Protein AF-A0A8J8NJP1-F1 (afdb_monomer)

Solvent-accessible surface area (backbone atoms only — not comparable to full-atom values): 13417 Å² total; per-residue (Å²): 107,71,69,60,52,51,54,50,52,53,50,52,49,50,53,50,48,56,54,41,72,70,44,56,56,58,46,70,81,38,61,41,68,59,54,49,64,77,42,56,90,41,72,55,44,51,59,14,44,56,55,44,53,75,66,27,52,32,30,28,49,43,26,87,55,32,46,23,51,57,53,40,45,51,50,46,51,50,46,44,44,24,61,43,65,84,52,51,68,59,48,52,51,30,52,50,38,58,72,46,41,63,60,55,38,43,75,74,68,48,59,63,81,82,45,42,70,31,49,53,52,44,54,54,55,62,68,44,32,75,76,45,52,58,90,46,40,65,62,52,47,50,53,47,62,51,33,72,72,60,24,49,36,47,48,51,41,50,24,48,47,17,37,42,39,42,56,77,44,30,86,82,42,29,91,81,61,45,62,42,68,63,38,28,58,63,53,39,65,32,81,62,38,60,76,52,70,72,50,52,43,22,37,20,62,55,39,69,42,31,36,34,42,34,33,72,34,100,84,14,42,65,36,78,48,55,37,55,82,49,75,87,50,71,85,48,71,51,33,39,32,37,44,50,96,97,46,35,28,34,47,35,106

Secondary structure (DSSP, 8-state):
-HHHHHHHHHHHHHHHHHHHHHS-SBPPPEETHHHHHHTTT-GGGHHHHHHHHHH-SEEE-B--SS-HHHHHHHHHHHHHHHH-TT-HHHHHHHHHHHHHHHHHHHHTT--HHHHHHHHHHHHHHHHHGGGS-TTTHHHHHHHHHH-HHHHHHHHHHHHHHHHHHHHHTGGGTHHHHSSHHHHHHHHTSSTTPPP-HHHHHHHHHHHT-EEEEEEE-TTSSEEEEEES--GGGSSS-EEEEEEETTEEEEEE-

Nearest PDB structures (foldseek):
  4ddg-assembly1_A  TM=8.855E-01  e=3.162E-20  Homo sapiens
  2zfy-assembly1_A  TM=9.106E-01  e=1.262E-19  Homo sapiens
  3von-assembly13_c  TM=9.226E-01  e=2.248E-18  Homo sapiens
  4i6l-assembly1_A  TM=9.231E-01  e=1.120E-17  Homo sapiens
  5qis-assembly1_A  TM=8.990E-01  e=6.740E-16  Homo sapiens

pLDDT: mean 91.74, std 8.98, range [54.72, 98.75]

Organism: Halteria grandinella (NCBI:txid5974)

InterPro domains:
  IPR003323 OTU domain [PS50802] (57-253)
  IPR019400 Peptidase C65, otubain [PF10275] (20-253)
  IPR038765 Papain-like cysteine peptidase superfamily [SSF54001] (25-253)
  IPR042467 Peptidase C65, otubain, subdomain 2 [G3DSA:1.20.1300.20] (63-209)
  IPR042468 Peptidase C65, otubain, subdomain 1 [G3DSA:3.30.200.60] (24-253)

Foldseek 3Di:
DVVVVVVVVVVVVVVVVVVLVVDFQKADKDFLVVVCVVCVVPPLQNQASVVVVVVFGIWIFGRLQLLQVVLLQVLVVLLCCLQVVVPVVLLVLLLVLLVCLLVLLVVVPDDSVVLVVLSVLQNVSSVCSSVDHNVCSVVVSSCQCRPPPNNCSPSLNLLSQLLSQCVVPVVVCCVPQPPSNVCSVPQRNDGSHHDDDSSQLRSCVSSVEKAWEWEQDPSSHIDIDIHPPDPSHVPHHHFYWYDDVSHIIGTHD

Mean predicted aligned error: 5.22 Å

Structure (mmCIF, N/CA/C/O backbone):
data_AF-A0A8J8NJP1-F1
#
_entry.id   AF-A0A8J8NJP1-F1
#
loop_
_atom_site.group_PDB
_atom_site.id
_atom_site.type_symbol
_atom_site.label_atom_id
_atom_site.label_alt_id
_atom_site.label_comp_id
_atom_site.label_asym_id
_atom_site.label_entity_id
_atom_site.label_seq_id
_atom_site.pdbx_PDB_ins_code
_atom_site.Cartn_x
_atom_site.Cartn_y
_atom_site.Cartn_z
_atom_site.occupancy
_atom_site.B_iso_or_equiv
_atom_site.auth_seq_id
_atom_site.auth_comp_id
_atom_site.auth_asym_id
_atom_site.auth_atom_id
_atom_site.pdbx_PDB_model_num
ATOM 1 N N . MET A 1 1 ? 43.508 4.769 1.203 1.00 57.34 1 MET A N 1
ATOM 2 C CA . MET A 1 1 ? 42.446 5.779 1.408 1.00 57.34 1 MET A CA 1
ATOM 3 C C . MET A 1 1 ? 41.094 5.297 0.877 1.00 57.34 1 MET A C 1
ATOM 5 O O . MET A 1 1 ? 40.237 5.025 1.697 1.00 57.34 1 MET A O 1
ATOM 9 N N . GLN A 1 2 ? 40.916 5.048 -0.429 1.00 54.81 2 GLN A N 1
ATOM 10 C CA . GLN A 1 2 ? 39.639 4.551 -0.994 1.00 54.81 2 GLN A CA 1
ATOM 11 C C . GLN A 1 2 ? 39.143 3.212 -0.409 1.00 54.81 2 GLN A C 1
ATOM 13 O O . GLN A 1 2 ? 37.956 3.063 -0.159 1.00 54.81 2 GLN A O 1
ATOM 18 N N . LYS A 1 3 ? 40.041 2.258 -0.118 1.00 58.78 3 LYS A N 1
ATOM 19 C CA . LYS A 1 3 ? 39.679 0.980 0.530 1.00 58.78 3 LYS A CA 1
ATOM 20 C C . LYS A 1 3 ? 39.200 1.150 1.983 1.00 58.78 3 LYS A C 1
ATOM 22 O O . LYS A 1 3 ? 38.339 0.406 2.421 1.00 58.78 3 LYS A O 1
ATOM 27 N N . GLN A 1 4 ? 39.739 2.139 2.703 1.00 54.72 4 GLN A N 1
ATOM 28 C CA . GLN A 1 4 ? 39.343 2.459 4.083 1.00 54.72 4 GLN A CA 1
ATOM 29 C C . GLN A 1 4 ? 37.991 3.188 4.117 1.00 54.72 4 GLN A C 1
ATOM 31 O O . GLN A 1 4 ? 37.201 2.959 5.021 1.00 54.72 4 GLN A O 1
ATOM 36 N N . ILE A 1 5 ? 37.733 4.041 3.117 1.00 63.69 5 ILE A N 1
ATOM 37 C CA . ILE A 1 5 ? 36.451 4.734 2.931 1.00 63.69 5 ILE A CA 1
ATOM 38 C C . ILE A 1 5 ? 35.349 3.715 2.622 1.00 63.69 5 ILE A C 1
ATOM 40 O O . ILE A 1 5 ? 34.369 3.678 3.352 1.00 63.69 5 ILE A O 1
ATOM 44 N N . ARG A 1 6 ? 35.564 2.813 1.651 1.00 64.50 6 ARG A N 1
ATOM 45 C CA . ARG A 1 6 ? 34.603 1.740 1.335 1.00 64.50 6 ARG A CA 1
ATOM 46 C C . ARG A 1 6 ? 34.336 0.814 2.520 1.00 64.50 6 ARG A C 1
ATOM 48 O O . ARG A 1 6 ? 33.192 0.524 2.810 1.00 64.50 6 ARG A O 1
ATOM 55 N N . LEU A 1 7 ? 35.377 0.415 3.257 1.00 67.50 7 LEU A N 1
ATOM 56 C CA . LEU A 1 7 ? 35.210 -0.444 4.435 1.00 67.50 7 LEU A CA 1
ATOM 57 C C . LEU A 1 7 ? 34.402 0.243 5.551 1.00 67.50 7 LEU A C 1
ATOM 59 O O . LEU A 1 7 ? 33.633 -0.415 6.244 1.00 67.50 7 LEU A O 1
ATOM 63 N N . ASN A 1 8 ? 34.557 1.561 5.715 1.00 73.31 8 ASN A N 1
ATOM 64 C CA . ASN A 1 8 ? 33.731 2.341 6.635 1.00 73.31 8 ASN A CA 1
ATOM 65 C C . ASN A 1 8 ? 32.288 2.485 6.132 1.00 73.31 8 ASN A C 1
ATOM 67 O O . ASN A 1 8 ? 31.372 2.412 6.942 1.00 73.31 8 ASN A O 1
ATOM 71 N N . GLU A 1 9 ? 32.074 2.684 4.831 1.00 70.75 9 GLU A N 1
ATOM 72 C CA . GLU A 1 9 ? 30.734 2.742 4.228 1.00 70.75 9 GLU A CA 1
ATOM 73 C C . GLU A 1 9 ? 29.997 1.405 4.375 1.00 70.75 9 GLU A C 1
ATOM 75 O O . GLU A 1 9 ? 28.862 1.387 4.847 1.00 70.75 9 GLU A O 1
ATOM 80 N N . ASP A 1 10 ? 30.664 0.289 4.072 1.00 77.62 10 ASP A N 1
ATOM 81 C CA . ASP A 1 10 ? 30.116 -1.063 4.205 1.00 77.62 10 ASP A CA 1
ATOM 82 C C . ASP A 1 10 ? 29.738 -1.368 5.663 1.00 77.62 10 ASP A C 1
ATOM 84 O O . ASP A 1 10 ? 28.642 -1.854 5.934 1.00 77.62 10 ASP A O 1
ATOM 88 N N . TYR A 1 11 ? 30.601 -1.009 6.619 1.00 76.88 11 TYR A N 1
ATOM 89 C CA . TYR A 1 11 ? 30.330 -1.189 8.048 1.00 76.88 11 TYR A CA 1
ATOM 90 C C . TYR A 1 11 ? 29.159 -0.322 8.543 1.00 76.88 11 TYR A C 1
ATOM 92 O O . TYR A 1 11 ? 28.317 -0.782 9.311 1.00 76.88 11 TYR A O 1
ATOM 100 N N . GLN A 1 12 ? 29.061 0.931 8.086 1.00 70.38 12 GLN A N 1
ATOM 101 C CA . GLN A 1 12 ? 27.928 1.807 8.407 1.00 70.38 12 GLN A CA 1
ATOM 102 C C . GLN A 1 12 ? 26.613 1.298 7.802 1.00 70.38 12 GLN A C 1
ATOM 104 O O . GLN A 1 12 ? 25.555 1.454 8.408 1.00 70.38 12 GLN A O 1
ATOM 109 N N . ASN A 1 13 ? 26.663 0.684 6.620 1.00 73.19 13 ASN A N 1
ATOM 110 C CA . ASN A 1 13 ? 25.494 0.073 5.993 1.00 73.19 13 ASN A CA 1
ATOM 111 C C . ASN A 1 13 ? 25.052 -1.192 6.736 1.00 73.19 13 ASN A C 1
ATOM 113 O O . ASN A 1 13 ? 23.862 -1.341 6.988 1.00 73.19 13 ASN A O 1
ATOM 117 N N . GLN A 1 14 ? 25.994 -2.034 7.173 1.00 77.06 14 GLN A N 1
ATOM 118 C CA . GLN A 1 14 ? 25.700 -3.205 8.008 1.00 77.06 14 GLN A CA 1
ATOM 119 C C . GLN A 1 14 ? 25.040 -2.812 9.333 1.00 77.06 14 GLN A C 1
ATOM 121 O O . GLN A 1 14 ? 23.995 -3.353 9.676 1.00 77.06 14 GLN A O 1
ATOM 126 N N . LEU A 1 15 ? 25.579 -1.813 10.038 1.00 72.88 15 LEU A N 1
ATOM 127 C CA . LEU A 1 15 ? 24.973 -1.323 11.281 1.00 72.88 15 LEU A CA 1
ATOM 128 C C . LEU A 1 15 ? 23.560 -0.767 11.068 1.00 72.88 15 LEU A C 1
ATOM 130 O O . LEU A 1 15 ? 22.677 -1.002 11.889 1.00 72.88 15 LEU A O 1
ATOM 134 N N . ARG A 1 16 ? 23.329 -0.029 9.974 1.00 72.19 16 ARG A N 1
ATOM 135 C CA . ARG A 1 16 ? 21.984 0.457 9.627 1.00 72.19 16 ARG A CA 1
ATOM 136 C C . ARG A 1 16 ? 21.019 -0.695 9.377 1.00 72.19 16 ARG A C 1
ATOM 138 O O . ARG A 1 16 ? 19.922 -0.672 9.922 1.00 72.19 16 ARG A O 1
ATOM 145 N N . GLN A 1 17 ? 21.456 -1.707 8.635 1.00 74.50 17 GLN A N 1
ATOM 146 C CA . GLN A 1 17 ? 20.656 -2.893 8.364 1.00 74.50 17 GLN A CA 1
ATOM 147 C C . GLN A 1 17 ? 20.308 -3.652 9.655 1.00 74.50 17 GLN A C 1
ATOM 149 O O . GLN A 1 17 ? 19.148 -3.987 9.867 1.00 74.50 17 GLN A O 1
ATOM 154 N N . GLU A 1 18 ? 21.265 -3.853 10.565 1.00 78.12 18 GLU A N 1
ATOM 155 C CA . GLU A 1 18 ? 21.017 -4.511 11.858 1.00 78.12 18 GLU A CA 1
ATOM 156 C C . GLU A 1 18 ? 19.995 -3.742 12.717 1.00 78.12 18 GLU A C 1
ATOM 158 O O . GLU A 1 18 ? 19.115 -4.339 13.344 1.00 78.12 18 GLU A O 1
ATOM 163 N N . ILE A 1 19 ? 20.068 -2.406 12.724 1.00 75.19 19 ILE A N 1
ATOM 164 C CA . ILE A 1 19 ? 19.105 -1.543 13.427 1.00 75.19 19 ILE A CA 1
ATOM 165 C C . ILE A 1 19 ? 17.710 -1.639 12.790 1.00 75.19 19 ILE A C 1
ATOM 167 O O . ILE A 1 19 ? 16.700 -1.696 13.498 1.00 75.19 19 ILE A O 1
ATOM 171 N N . GLU A 1 20 ? 17.634 -1.669 11.461 1.00 77.75 20 GLU A N 1
ATOM 172 C CA . GLU A 1 20 ? 16.375 -1.802 10.723 1.00 77.75 20 GLU A CA 1
ATOM 173 C C . GLU A 1 20 ? 15.740 -3.187 10.940 1.00 77.75 20 GLU A C 1
ATOM 175 O O . GLU A 1 20 ? 14.534 -3.285 11.178 1.00 77.75 20 GLU A O 1
ATOM 180 N N . GLU A 1 21 ? 16.541 -4.254 10.973 1.00 79.44 21 GLU A N 1
ATOM 181 C CA . GLU A 1 21 ? 16.090 -5.619 11.268 1.00 79.44 21 GLU A CA 1
ATOM 182 C C . GLU A 1 21 ? 15.570 -5.771 12.707 1.00 79.44 21 GLU A C 1
ATOM 184 O O . GLU A 1 21 ? 14.625 -6.535 12.951 1.00 79.44 21 GLU A O 1
ATOM 189 N N . ALA A 1 22 ? 16.131 -5.011 13.652 1.00 80.88 22 ALA A N 1
ATOM 190 C CA . ALA A 1 22 ? 15.685 -4.965 15.043 1.00 80.88 22 ALA A CA 1
ATOM 191 C C . ALA A 1 22 ? 14.435 -4.088 15.262 1.00 80.88 22 ALA A C 1
ATOM 193 O O . ALA A 1 22 ? 13.719 -4.268 16.249 1.00 80.88 22 ALA A O 1
ATOM 194 N N . SER A 1 23 ? 14.144 -3.153 14.353 1.00 85.44 23 SER A N 1
ATOM 195 C CA . SER A 1 23 ? 13.014 -2.219 14.468 1.00 85.44 23 SER A CA 1
ATOM 196 C C . SER A 1 23 ? 11.681 -2.907 14.168 1.00 85.44 23 SER A C 1
ATOM 198 O O . SER A 1 23 ? 11.633 -3.724 13.256 1.00 85.44 23 SER A O 1
ATOM 200 N N . PRO A 1 24 ? 10.565 -2.616 14.857 1.00 91.62 24 PRO A N 1
ATOM 201 C CA . PRO A 1 24 ? 9.281 -3.260 14.555 1.00 91.62 24 PRO A CA 1
ATOM 202 C C . PRO A 1 24 ? 8.837 -2.993 13.104 1.00 91.62 24 PRO A C 1
ATOM 204 O O . PRO A 1 24 ? 9.167 -1.958 12.534 1.00 91.62 24 PRO A O 1
ATOM 207 N N . PHE A 1 25 ? 8.070 -3.911 12.501 1.00 93.88 25 PHE A N 1
ATOM 208 C CA . PHE A 1 25 ? 7.551 -3.732 11.133 1.00 93.88 25 PHE A CA 1
ATOM 209 C C . PHE A 1 25 ? 6.689 -2.474 10.978 1.00 93.88 25 PHE A C 1
ATOM 211 O O . PHE A 1 25 ? 6.744 -1.808 9.945 1.00 93.88 25 PHE A O 1
ATOM 218 N N . ILE A 1 26 ? 5.902 -2.173 12.011 1.00 95.69 26 ILE A N 1
ATOM 219 C CA . ILE A 1 26 ? 5.088 -0.970 12.161 1.00 95.69 26 ILE A CA 1
ATOM 220 C C . ILE A 1 26 ? 5.282 -0.506 13.604 1.00 95.69 26 ILE A C 1
ATOM 222 O O . ILE A 1 26 ? 5.102 -1.300 14.530 1.00 95.69 26 ILE A O 1
ATOM 226 N N . SER A 1 27 ? 5.663 0.751 13.812 1.00 94.38 27 SER A N 1
ATOM 227 C CA . SER A 1 27 ? 5.817 1.311 15.154 1.00 94.38 27 SER A CA 1
ATOM 228 C C . SER A 1 27 ? 4.473 1.615 15.818 1.00 94.38 27 SER A C 1
ATOM 230 O O . SER A 1 27 ? 3.413 1.684 15.180 1.00 94.38 27 SER A O 1
ATOM 232 N N . ASP A 1 28 ? 4.536 1.911 17.114 1.00 92.75 28 ASP A N 1
ATOM 233 C CA . ASP A 1 28 ? 3.477 2.660 17.779 1.00 92.75 28 ASP A CA 1
ATOM 234 C C . ASP A 1 28 ? 3.293 4.045 17.148 1.00 92.75 28 ASP A C 1
ATOM 236 O O . ASP A 1 28 ? 4.167 4.561 16.445 1.00 92.75 28 ASP A O 1
ATOM 240 N N . VAL A 1 29 ? 2.121 4.633 17.384 1.00 94.25 29 VAL A N 1
ATOM 241 C CA . VAL A 1 29 ? 1.803 5.983 16.917 1.00 94.25 29 VAL A CA 1
ATOM 242 C C . VAL A 1 29 ? 2.658 6.983 17.675 1.00 94.25 29 VAL A C 1
ATOM 244 O O . VAL A 1 29 ? 2.642 7.015 18.906 1.00 94.25 29 VAL A O 1
ATOM 247 N N . THR A 1 30 ? 3.345 7.847 16.940 1.00 94.88 30 THR A N 1
ATOM 248 C CA . THR A 1 30 ? 4.130 8.935 17.512 1.00 94.88 30 THR A CA 1
ATOM 249 C C . THR A 1 30 ? 3.702 10.282 16.942 1.00 94.88 30 THR A C 1
ATOM 251 O O . THR A 1 30 ? 3.272 10.355 15.791 1.00 94.88 30 THR A O 1
ATOM 254 N N . PRO A 1 31 ? 3.830 11.371 17.707 1.00 94.75 31 PRO A N 1
ATOM 255 C CA . PRO A 1 31 ? 3.663 12.725 17.188 1.00 94.75 31 PRO A CA 1
ATOM 256 C C . PRO A 1 31 ? 4.557 13.025 15.966 1.00 94.75 31 PRO A C 1
ATOM 258 O O . PRO A 1 31 ? 5.694 12.570 15.904 1.00 94.75 31 PRO A O 1
ATOM 261 N N . VAL A 1 32 ? 4.060 13.783 14.978 1.00 91.50 32 VAL A N 1
ATOM 262 C CA . VAL A 1 32 ? 4.814 14.112 13.739 1.00 91.50 32 VAL A CA 1
ATOM 263 C C . VAL A 1 32 ? 6.031 15.015 13.998 1.00 91.50 32 VAL A C 1
ATOM 265 O O . VAL A 1 32 ? 6.964 15.040 13.198 1.00 91.50 32 VAL A O 1
ATOM 268 N N . ASP A 1 33 ? 6.067 15.755 15.108 1.00 87.62 33 ASP A N 1
ATOM 269 C CA . ASP A 1 33 ? 7.187 16.631 15.477 1.00 87.62 33 ASP A CA 1
ATOM 270 C C . ASP A 1 33 ? 8.511 15.906 15.688 1.00 87.62 33 ASP A C 1
ATOM 272 O O . ASP A 1 33 ? 9.557 16.518 15.464 1.00 87.62 33 ASP A O 1
ATOM 276 N N . ILE A 1 34 ? 8.484 14.606 15.995 1.00 87.00 34 ILE A N 1
ATOM 277 C CA . ILE A 1 34 ? 9.714 13.812 16.071 1.00 87.00 34 ILE A CA 1
ATOM 278 C C . ILE A 1 34 ? 10.467 13.813 14.733 1.00 87.00 34 ILE A C 1
ATOM 280 O O . ILE A 1 34 ? 11.694 13.855 14.721 1.00 87.00 34 ILE A O 1
ATOM 284 N N . LEU A 1 35 ? 9.747 13.861 13.603 1.00 85.19 35 LEU A N 1
ATOM 285 C CA . LEU A 1 35 ? 10.359 13.838 12.274 1.00 85.19 35 LEU A CA 1
ATOM 286 C C . LEU A 1 35 ? 11.184 15.103 12.034 1.00 85.19 35 LEU A C 1
ATOM 288 O O . LEU A 1 35 ? 12.273 15.042 11.473 1.00 85.19 35 LEU A O 1
ATOM 292 N N . LYS A 1 36 ? 10.724 16.260 12.523 1.00 79.94 36 LYS A N 1
ATOM 293 C CA . LYS A 1 36 ? 11.482 17.511 12.392 1.00 79.94 36 LYS A CA 1
ATOM 294 C C . LYS A 1 36 ? 12.848 17.411 13.076 1.00 79.94 36 LYS A C 1
ATOM 296 O O . LYS A 1 36 ? 13.823 17.942 12.553 1.00 79.94 36 LYS A O 1
ATOM 301 N N . ALA A 1 37 ? 12.919 16.729 14.221 1.00 81.62 37 ALA A N 1
ATOM 302 C CA . ALA A 1 37 ? 14.175 16.510 14.929 1.00 81.62 37 ALA A CA 1
ATOM 303 C C . ALA A 1 37 ? 15.112 15.561 14.161 1.00 81.62 37 ALA A C 1
ATOM 305 O O . ALA A 1 37 ? 16.306 15.834 14.082 1.00 81.62 37 ALA A O 1
ATOM 306 N N . GLU A 1 38 ? 14.580 14.499 13.544 1.00 82.19 38 GLU A N 1
ATOM 307 C CA . GLU A 1 38 ? 15.363 13.542 12.740 1.00 82.19 38 GLU A CA 1
ATOM 308 C C . GLU A 1 38 ? 16.018 14.189 11.511 1.00 82.19 38 GLU A C 1
ATOM 310 O O . GLU A 1 38 ? 17.134 13.830 11.136 1.00 82.19 38 GLU A O 1
ATOM 315 N N . TYR A 1 39 ? 15.347 15.165 10.897 1.00 77.88 39 TYR A N 1
ATOM 316 C CA . TYR A 1 39 ? 15.829 15.857 9.698 1.00 77.88 39 TYR A CA 1
ATOM 317 C C . TYR A 1 39 ? 16.375 17.264 9.982 1.00 77.88 39 TYR A C 1
ATOM 319 O O . TYR A 1 39 ? 16.551 18.050 9.050 1.00 77.88 39 TYR A O 1
ATOM 327 N N . ALA A 1 40 ? 16.671 17.586 11.246 1.00 74.81 40 ALA A N 1
ATOM 328 C CA . ALA A 1 40 ? 17.118 18.918 11.662 1.00 74.81 40 ALA A CA 1
ATOM 329 C C . ALA A 1 40 ? 18.415 19.370 10.964 1.00 74.81 40 ALA A C 1
ATOM 331 O O . ALA A 1 40 ? 18.574 20.554 10.665 1.00 74.81 40 ALA A O 1
ATOM 332 N N . ASP A 1 41 ? 19.304 18.428 10.635 1.00 74.38 41 ASP A N 1
ATOM 333 C CA . ASP A 1 41 ? 20.560 18.703 9.925 1.00 74.38 41 ASP A CA 1
ATOM 334 C C . ASP A 1 41 ? 20.353 19.059 8.442 1.00 74.38 41 ASP A C 1
ATOM 336 O O . ASP A 1 41 ? 21.271 19.532 7.767 1.00 74.38 41 ASP A O 1
ATOM 340 N N . ASN A 1 42 ? 19.144 18.856 7.911 1.00 76.00 42 ASN A N 1
ATOM 341 C CA . ASN A 1 42 ? 18.804 19.155 6.531 1.00 76.00 42 ASN A CA 1
ATOM 342 C C . ASN A 1 42 ? 17.825 20.328 6.462 1.00 76.00 42 ASN A C 1
ATOM 344 O O . ASN A 1 42 ? 16.614 20.152 6.366 1.00 76.00 42 ASN A O 1
ATOM 348 N N . PHE A 1 43 ? 18.361 21.551 6.456 1.00 69.75 43 PHE A N 1
ATOM 349 C CA . PHE A 1 43 ? 17.574 22.794 6.470 1.00 69.75 43 PHE A CA 1
ATOM 350 C C . PHE A 1 43 ? 16.485 22.875 5.387 1.00 69.75 43 PHE A C 1
ATOM 352 O O . PHE A 1 43 ? 15.474 23.539 5.597 1.00 69.75 43 PHE A O 1
ATOM 359 N N . LYS A 1 44 ? 16.642 22.166 4.258 1.00 72.38 44 LYS A N 1
ATOM 360 C CA . LYS A 1 44 ? 15.613 22.077 3.206 1.00 72.38 44 LYS A CA 1
ATOM 361 C C . LYS A 1 44 ? 14.324 21.386 3.663 1.00 72.38 44 LYS A C 1
ATOM 363 O O . LYS A 1 44 ? 13.304 21.540 3.012 1.00 72.38 44 LYS A O 1
ATOM 368 N N . PHE A 1 45 ? 14.363 20.614 4.741 1.00 78.56 45 PHE A N 1
ATOM 369 C CA . PHE A 1 45 ? 13.235 19.820 5.218 1.00 78.56 45 PHE A CA 1
ATOM 370 C C . PHE A 1 45 ? 12.401 20.563 6.268 1.00 78.56 45 PHE A C 1
ATOM 372 O O . PHE A 1 45 ? 11.257 20.178 6.498 1.00 78.56 45 PHE A O 1
ATOM 379 N N . SER A 1 46 ? 12.931 21.630 6.884 1.00 80.25 46 SER A N 1
ATOM 380 C CA . SER A 1 46 ? 12.252 22.329 7.986 1.00 80.25 46 SER A CA 1
ATOM 381 C C . SER A 1 46 ? 10.882 22.864 7.568 1.00 80.25 46 SER A C 1
ATOM 383 O O . SER A 1 46 ? 9.887 22.557 8.224 1.00 80.25 46 SER A O 1
ATOM 385 N N . ASP A 1 47 ? 10.815 23.589 6.449 1.00 84.56 47 ASP A N 1
ATOM 386 C CA . ASP A 1 47 ? 9.570 24.184 5.946 1.00 84.56 47 ASP A CA 1
ATOM 387 C C . ASP A 1 47 ? 8.543 23.105 5.566 1.00 84.56 47 ASP A C 1
ATOM 389 O O . ASP A 1 47 ? 7.351 23.231 5.858 1.00 84.56 47 ASP A O 1
ATOM 393 N N . CYS A 1 48 ? 9.000 22.003 4.959 1.00 87.75 48 CYS A N 1
ATOM 394 C CA . CYS A 1 48 ? 8.153 20.858 4.639 1.00 87.75 48 CYS A CA 1
ATOM 395 C C . CYS A 1 48 ? 7.547 20.238 5.900 1.00 87.75 48 CYS A C 1
ATOM 397 O O . CYS A 1 48 ? 6.344 19.985 5.929 1.00 87.75 4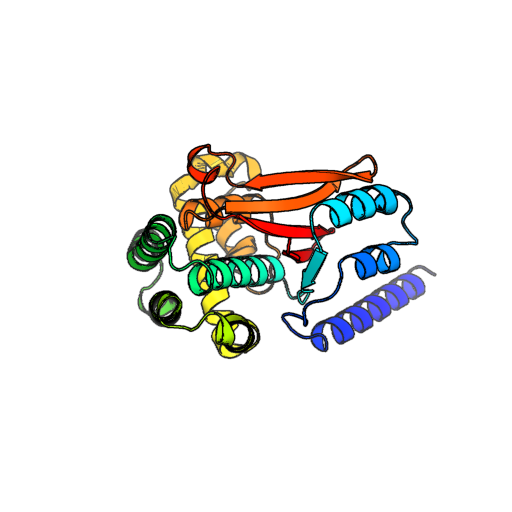8 CYS A O 1
ATOM 399 N N . PHE A 1 49 ? 8.348 19.992 6.940 1.00 87.00 49 PHE A N 1
ATOM 400 C CA . PHE A 1 49 ? 7.852 19.385 8.176 1.00 87.00 49 PHE A CA 1
ATOM 401 C C . PHE A 1 49 ? 6.940 20.325 8.961 1.00 87.00 49 PHE A C 1
ATOM 403 O O . PHE A 1 49 ? 5.946 19.861 9.515 1.00 87.00 49 PHE A O 1
ATOM 410 N N . GLU A 1 50 ? 7.202 21.633 8.949 1.00 88.12 50 GLU A N 1
ATOM 411 C CA . GLU A 1 50 ? 6.270 22.618 9.504 1.00 88.12 50 GLU A CA 1
ATOM 412 C C . GLU A 1 50 ? 4.920 22.566 8.782 1.00 88.12 50 GLU A C 1
ATOM 414 O O . GLU A 1 50 ? 3.878 22.453 9.429 1.00 88.12 50 GLU A O 1
ATOM 419 N N . ALA A 1 51 ? 4.920 22.548 7.446 1.00 90.81 51 ALA A N 1
ATOM 420 C CA . ALA A 1 51 ? 3.697 22.386 6.664 1.00 90.81 51 ALA A CA 1
ATOM 421 C C . ALA A 1 51 ? 3.015 21.028 6.923 1.00 90.81 51 ALA A C 1
ATOM 423 O O . ALA A 1 51 ? 1.790 20.970 7.056 1.00 90.81 51 ALA A O 1
ATOM 424 N N . LEU A 1 52 ? 3.781 19.943 7.059 1.00 92.38 52 LEU A N 1
ATOM 425 C CA . LEU A 1 52 ? 3.269 18.601 7.343 1.00 92.38 52 LEU A CA 1
ATOM 426 C C . LEU A 1 52 ? 2.535 18.546 8.693 1.00 92.38 52 LEU A C 1
ATOM 428 O O . LEU A 1 52 ? 1.427 18.017 8.759 1.00 92.38 52 LEU A O 1
ATOM 432 N N . GLN A 1 53 ? 3.089 19.168 9.740 1.00 91.06 53 GLN A N 1
ATOM 433 C CA . GLN A 1 53 ? 2.489 19.252 11.083 1.00 91.06 53 GLN A CA 1
ATOM 434 C C . GLN A 1 53 ? 1.144 19.998 11.113 1.00 91.06 53 GLN A C 1
ATOM 436 O O . GLN A 1 53 ? 0.301 19.776 11.996 1.00 91.06 53 GLN A O 1
ATOM 441 N N . THR A 1 54 ? 0.911 20.896 10.149 1.00 92.69 54 THR A N 1
ATOM 442 C CA . THR A 1 54 ? -0.398 21.554 10.021 1.00 92.69 54 THR A CA 1
ATOM 443 C C . THR A 1 54 ? -1.483 20.590 9.541 1.00 92.69 54 THR A C 1
ATOM 445 O O . THR A 1 54 ? -2.639 20.753 9.928 1.00 92.69 54 THR A O 1
ATOM 448 N N . ARG A 1 55 ? -1.113 19.569 8.754 1.00 94.75 55 ARG A N 1
ATOM 449 C CA . ARG A 1 55 ? -2.031 18.608 8.120 1.00 94.75 55 ARG A CA 1
ATOM 450 C C . ARG A 1 55 ? -2.175 17.300 8.891 1.00 94.75 55 ARG A C 1
ATOM 452 O O . ARG A 1 55 ? -3.251 16.716 8.858 1.00 94.75 55 ARG A O 1
ATOM 459 N N . TYR A 1 56 ? -1.109 16.855 9.552 1.00 96.12 56 TYR A N 1
ATOM 460 C CA . TYR A 1 56 ? -1.030 15.559 10.222 1.00 96.12 56 TYR A CA 1
ATOM 461 C C . TYR A 1 56 ? -0.520 15.720 11.649 1.00 96.12 56 TYR A C 1
ATOM 463 O O . TYR A 1 56 ? 0.377 16.523 11.914 1.00 96.12 56 TYR A O 1
ATOM 471 N N . LYS A 1 57 ? -1.101 14.961 12.576 1.00 95.31 57 LYS A N 1
ATOM 472 C CA . LYS A 1 57 ? -0.760 15.010 14.003 1.00 95.31 57 LYS A CA 1
ATOM 473 C C . LYS A 1 57 ? 0.161 13.887 14.408 1.00 95.31 57 LYS A C 1
ATOM 475 O O . LYS A 1 57 ? 1.055 14.106 15.226 1.00 95.31 57 LYS A O 1
ATOM 480 N N . THR A 1 58 ? -0.036 12.708 13.832 1.00 96.44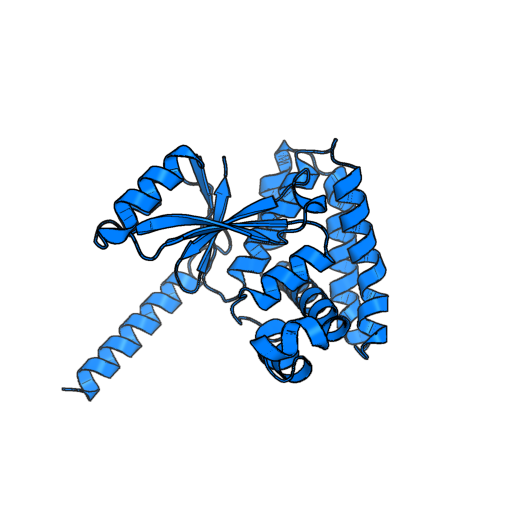 58 THR A N 1
ATOM 481 C CA . THR A 1 58 ? 0.739 11.532 14.207 1.00 96.44 58 THR A CA 1
ATOM 482 C C . THR A 1 58 ? 1.223 10.740 12.997 1.00 96.44 58 THR A C 1
ATOM 484 O O . THR A 1 58 ? 0.744 10.915 11.876 1.00 96.44 58 THR A O 1
ATOM 487 N N . VAL A 1 59 ? 2.239 9.916 13.226 1.00 96.25 59 VAL A N 1
ATOM 488 C CA . VAL A 1 59 ? 2.899 9.065 12.241 1.00 96.25 59 VAL A CA 1
ATOM 489 C C . VAL A 1 59 ? 3.147 7.689 12.855 1.00 96.25 59 VAL A C 1
ATOM 491 O O . VAL A 1 59 ? 3.438 7.581 14.047 1.00 96.25 59 VAL A O 1
ATOM 494 N N . ARG A 1 60 ? 3.041 6.634 12.047 1.00 96.38 60 ARG A N 1
ATOM 495 C CA . ARG A 1 60 ? 3.618 5.318 12.344 1.00 96.38 60 ARG A CA 1
ATOM 496 C C . ARG A 1 60 ? 4.807 5.093 11.426 1.00 96.38 60 ARG A C 1
ATOM 498 O O . ARG A 1 60 ? 4.676 5.252 10.212 1.00 96.38 60 ARG A O 1
ATOM 505 N N . ARG A 1 61 ? 5.940 4.716 12.015 1.00 94.62 61 ARG A N 1
ATOM 506 C CA . ARG A 1 61 ? 7.161 4.365 11.295 1.00 94.62 61 ARG A CA 1
ATOM 507 C C . ARG A 1 61 ? 7.056 2.952 10.753 1.00 94.62 61 ARG A C 1
ATOM 509 O O . ARG A 1 61 ? 6.548 2.064 11.444 1.00 94.62 61 ARG A O 1
ATOM 516 N N . LEU A 1 62 ? 7.529 2.749 9.533 1.00 94.88 62 LEU A N 1
ATOM 517 C CA . LEU A 1 62 ? 7.553 1.434 8.903 1.00 94.88 62 LEU A CA 1
ATOM 518 C C . LEU A 1 62 ? 8.986 0.913 8.880 1.00 94.88 62 LEU A C 1
ATOM 520 O O . LEU A 1 62 ? 9.948 1.673 8.804 1.00 94.88 62 LEU A O 1
ATOM 524 N N . ARG A 1 63 ? 9.155 -0.406 8.913 1.00 92.94 63 ARG A N 1
ATOM 525 C CA . ARG A 1 63 ? 10.474 -1.002 8.681 1.00 92.94 63 ARG A CA 1
ATOM 526 C C . ARG A 1 63 ? 10.899 -0.795 7.223 1.00 92.94 63 ARG A C 1
ATOM 528 O O . ARG A 1 63 ? 10.087 -0.914 6.307 1.00 92.94 63 ARG A O 1
ATOM 535 N N . ARG A 1 64 ? 12.185 -0.521 7.004 1.00 90.81 64 ARG A N 1
ATOM 536 C CA . ARG A 1 64 ? 12.823 -0.446 5.680 1.00 90.81 64 ARG A CA 1
ATOM 537 C C . ARG A 1 64 ? 13.193 -1.839 5.175 1.00 90.81 64 ARG A C 1
ATOM 539 O O . ARG A 1 64 ? 14.348 -2.226 5.154 1.00 90.81 64 ARG A O 1
ATOM 546 N N . ASP A 1 65 ? 12.179 -2.610 4.809 1.00 89.50 65 ASP A N 1
ATOM 547 C CA . ASP A 1 65 ? 12.310 -3.992 4.329 1.00 89.50 65 ASP A CA 1
ATOM 548 C C . ASP A 1 65 ? 11.877 -4.145 2.859 1.00 89.50 65 ASP A C 1
ATOM 550 O O . ASP A 1 65 ? 11.439 -5.212 2.451 1.00 89.50 65 ASP A O 1
ATOM 554 N N . GLY A 1 66 ? 11.864 -3.052 2.086 1.00 89.75 66 GLY A N 1
ATOM 555 C CA . GLY A 1 66 ? 11.328 -3.025 0.717 1.00 89.75 66 GLY A CA 1
ATOM 556 C C . GLY A 1 66 ? 9.802 -3.187 0.619 1.00 89.75 66 GLY A C 1
ATOM 557 O O . GLY A 1 66 ? 9.221 -2.952 -0.436 1.00 89.75 66 GLY A O 1
ATOM 558 N N . ASN A 1 67 ? 9.108 -3.509 1.715 1.00 93.50 67 ASN A N 1
ATOM 559 C CA . ASN A 1 67 ? 7.661 -3.731 1.747 1.00 93.50 67 ASN A CA 1
ATOM 560 C C . ASN A 1 67 ? 6.888 -2.582 2.418 1.00 93.50 67 ASN A C 1
ATOM 562 O O . ASN A 1 67 ? 5.658 -2.638 2.506 1.00 93.50 67 ASN A O 1
ATOM 566 N N . CYS A 1 68 ? 7.590 -1.536 2.873 1.00 95.06 68 CYS A N 1
ATOM 567 C CA . CYS A 1 68 ? 7.030 -0.418 3.640 1.00 95.06 68 CYS A CA 1
ATOM 568 C C . CYS A 1 68 ? 5.783 0.215 3.002 1.00 95.06 68 CYS A C 1
ATOM 570 O O . CYS A 1 68 ? 4.794 0.414 3.705 1.00 95.06 68 CYS A O 1
ATOM 572 N N . PHE A 1 69 ? 5.780 0.450 1.683 1.00 97.50 69 PHE A N 1
ATOM 573 C CA . PHE A 1 69 ? 4.610 0.986 0.981 1.00 97.50 69 PHE A CA 1
ATOM 574 C C . PHE A 1 69 ? 3.390 0.069 1.118 1.00 97.50 69 PHE A C 1
ATOM 576 O O . PHE A 1 69 ? 2.356 0.500 1.621 1.00 97.50 69 PHE A O 1
ATOM 583 N N . TYR A 1 70 ? 3.505 -1.197 0.694 1.00 97.50 70 TYR A N 1
ATOM 584 C CA . TYR A 1 70 ? 2.390 -2.147 0.714 1.00 97.50 70 TYR A CA 1
ATOM 585 C C . TYR A 1 70 ? 1.871 -2.342 2.135 1.00 97.50 70 TYR A C 1
ATOM 587 O O . TYR A 1 70 ? 0.664 -2.333 2.364 1.00 97.50 70 TYR A O 1
ATOM 595 N N . ARG A 1 71 ? 2.786 -2.444 3.104 1.00 97.25 71 ARG A N 1
ATOM 596 C CA . ARG A 1 71 ? 2.445 -2.587 4.518 1.00 97.25 71 ARG A CA 1
ATOM 597 C C . ARG A 1 71 ? 1.669 -1.373 5.034 1.00 97.25 71 ARG A C 1
ATOM 599 O O . ARG A 1 71 ? 0.615 -1.554 5.636 1.00 97.25 71 ARG A O 1
ATOM 606 N N . ALA A 1 72 ? 2.142 -0.154 4.770 1.00 97.75 72 ALA A N 1
ATOM 607 C CA . ALA A 1 72 ? 1.470 1.074 5.197 1.00 97.75 72 ALA A CA 1
ATOM 608 C C . ALA A 1 72 ? 0.108 1.264 4.515 1.00 97.75 72 ALA A C 1
ATOM 610 O O . ALA A 1 72 ? -0.881 1.595 5.171 1.00 97.75 72 ALA A O 1
ATOM 611 N N . TYR A 1 73 ? 0.052 1.020 3.206 1.00 98.44 73 TYR A N 1
ATOM 612 C CA . TYR A 1 73 ? -1.155 1.150 2.401 1.00 98.44 73 TYR A CA 1
ATOM 613 C C . TYR A 1 73 ? -2.246 0.165 2.839 1.00 98.44 73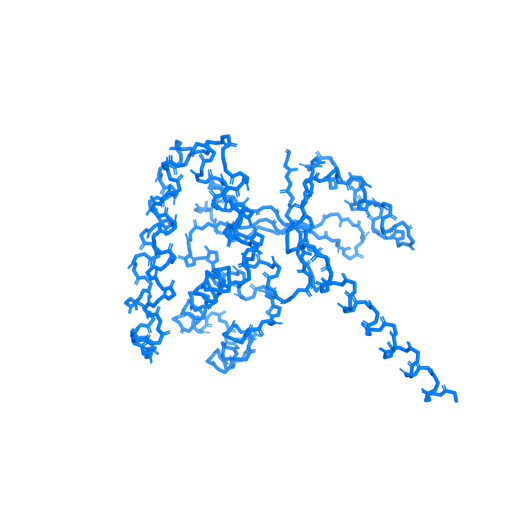 TYR A C 1
ATOM 615 O O . TYR A 1 73 ? -3.384 0.578 3.068 1.00 98.44 73 TYR A O 1
ATOM 623 N N . LEU A 1 74 ? -1.903 -1.117 3.025 1.00 98.19 74 LEU A N 1
ATOM 624 C CA . LEU A 1 74 ? -2.840 -2.125 3.527 1.00 98.19 74 LEU A CA 1
ATOM 625 C C . LEU 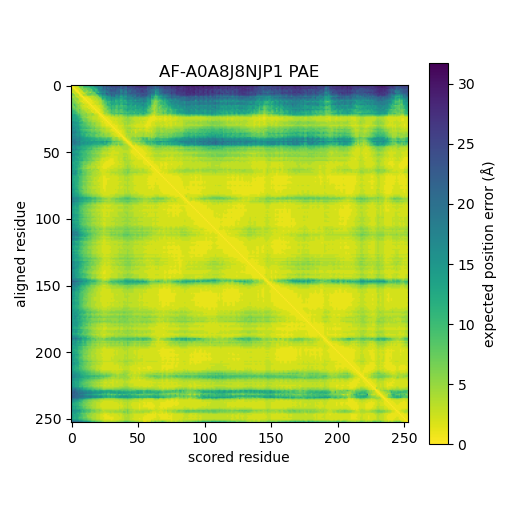A 1 74 ? -3.282 -1.813 4.957 1.00 98.19 74 LEU A C 1
ATOM 627 O O . LEU A 1 74 ? -4.476 -1.884 5.236 1.00 98.19 74 LEU A O 1
ATOM 631 N N . PHE A 1 75 ? -2.356 -1.407 5.837 1.00 98.06 75 PHE A N 1
ATOM 632 C CA . PHE A 1 75 ? -2.687 -1.051 7.218 1.00 98.06 75 PHE A CA 1
ATOM 633 C C . PHE A 1 75 ? -3.758 0.039 7.264 1.00 98.06 75 PHE A C 1
ATOM 635 O O . PHE A 1 75 ? -4.814 -0.170 7.852 1.00 98.06 75 PHE A O 1
ATOM 642 N N . GLN A 1 76 ? -3.528 1.170 6.593 1.00 98.06 76 GLN A N 1
ATOM 643 C CA . GLN A 1 76 ? -4.472 2.288 6.614 1.00 98.06 76 GLN A CA 1
ATOM 644 C C . GLN A 1 76 ? -5.783 1.986 5.883 1.00 98.06 76 GLN A C 1
ATOM 646 O O . GLN A 1 76 ? -6.842 2.439 6.310 1.00 98.06 76 GLN A O 1
ATOM 651 N N . THR A 1 77 ? -5.734 1.210 4.798 1.00 98.31 77 THR A N 1
ATOM 652 C CA . THR A 1 77 ? -6.942 0.811 4.062 1.00 98.31 77 THR A CA 1
ATOM 653 C C . THR A 1 77 ? -7.828 -0.098 4.910 1.00 98.31 77 THR A C 1
ATOM 655 O O . THR A 1 77 ? -9.033 0.132 5.017 1.00 98.31 77 THR A O 1
ATOM 658 N N . PHE A 1 78 ? -7.246 -1.105 5.563 1.00 98.44 78 PHE A N 1
ATOM 659 C CA . PHE A 1 78 ? -7.996 -1.994 6.446 1.00 98.44 78 PHE A CA 1
ATOM 660 C C . PHE A 1 78 ? -8.499 -1.255 7.689 1.00 98.44 78 PHE A C 1
ATOM 662 O O . PHE A 1 78 ? -9.652 -1.427 8.078 1.00 98.44 78 PHE A O 1
ATOM 669 N N . GLU A 1 79 ? -7.673 -0.384 8.272 1.00 98.06 79 GLU A N 1
ATOM 670 C CA . GLU A 1 79 ? -8.045 0.473 9.400 1.00 98.06 79 GLU A CA 1
ATOM 671 C C . GLU A 1 79 ? -9.254 1.352 9.067 1.00 98.06 79 GLU A C 1
ATOM 673 O O . GLU A 1 79 ? -10.209 1.396 9.846 1.00 98.06 79 GLU A O 1
ATOM 678 N N . HIS A 1 80 ? -9.274 1.973 7.882 1.00 97.69 80 HIS A N 1
ATOM 679 C CA . HIS A 1 80 ? -10.422 2.746 7.404 1.00 97.69 80 HIS A CA 1
ATOM 680 C C . HIS A 1 80 ? -11.701 1.911 7.376 1.00 97.69 80 HIS A C 1
ATOM 682 O O . HIS A 1 80 ? -12.716 2.355 7.905 1.00 97.69 80 HIS A O 1
ATOM 688 N N . PHE A 1 81 ? -11.667 0.695 6.826 1.00 98.06 81 PHE A N 1
ATOM 689 C CA . PHE A 1 81 ? -12.865 -0.147 6.745 1.00 98.06 81 PHE A CA 1
ATOM 690 C C . PHE A 1 81 ? -13.338 -0.690 8.101 1.00 98.06 81 PHE A C 1
ATOM 692 O O . PHE A 1 81 ? -14.540 -0.892 8.280 1.00 98.06 81 PHE A O 1
ATOM 699 N N . ILE A 1 82 ? -12.438 -0.878 9.072 1.00 98.31 82 ILE A N 1
ATOM 700 C CA . ILE A 1 82 ? -12.821 -1.257 10.441 1.00 98.31 82 ILE A CA 1
ATOM 701 C C . ILE A 1 82 ? -13.466 -0.067 11.175 1.00 98.31 82 ILE A C 1
ATOM 703 O O . ILE A 1 82 ? -14.482 -0.230 11.859 1.00 98.31 82 ILE A O 1
ATOM 707 N N . ILE A 1 83 ? -12.887 1.133 11.047 1.00 97.12 83 ILE A N 1
ATOM 708 C CA . ILE A 1 83 ? -13.322 2.338 11.775 1.00 97.12 83 ILE A CA 1
ATOM 709 C C . ILE A 1 83 ? -14.577 2.953 11.139 1.00 97.12 83 ILE A C 1
ATOM 711 O O . ILE A 1 83 ? -15.544 3.264 11.837 1.00 97.12 83 ILE A O 1
ATOM 715 N N . ASN A 1 84 ? -14.593 3.104 9.815 1.00 95.06 84 ASN A N 1
ATOM 716 C CA . ASN A 1 84 ? -15.631 3.805 9.059 1.00 95.06 84 ASN A CA 1
ATOM 717 C C . ASN A 1 84 ? -16.619 2.828 8.412 1.00 95.06 84 ASN A C 1
ATOM 719 O O . ASN A 1 84 ? -16.803 2.811 7.196 1.00 95.06 84 ASN A O 1
ATOM 723 N N . LYS A 1 85 ? -17.324 2.043 9.237 1.00 91.56 85 LYS A N 1
ATOM 724 C CA . LYS A 1 85 ? -18.278 1.005 8.782 1.00 91.56 85 LYS A CA 1
ATOM 725 C C . LYS A 1 85 ? -19.422 1.515 7.893 1.00 91.56 85 LYS A C 1
ATOM 727 O O . LYS A 1 85 ? -20.119 0.724 7.264 1.00 91.56 85 LYS A O 1
ATOM 732 N N . THR A 1 86 ? -19.651 2.825 7.851 1.00 92.12 86 THR A N 1
ATOM 733 C CA . THR A 1 86 ? -20.647 3.456 6.977 1.00 92.12 86 THR A CA 1
ATOM 734 C C . THR A 1 86 ? -20.196 3.538 5.517 1.00 92.12 86 THR A C 1
ATOM 736 O O . THR A 1 86 ? -21.053 3.633 4.636 1.00 92.12 86 THR A O 1
ATOM 739 N N . ASP A 1 87 ? -18.893 3.437 5.231 1.00 91.62 87 ASP A N 1
ATOM 740 C CA . ASP A 1 87 ? -18.332 3.448 3.874 1.00 91.62 87 ASP A CA 1
ATOM 741 C C . ASP A 1 87 ? -18.452 2.081 3.179 1.00 91.62 87 ASP A C 1
ATOM 743 O O . ASP A 1 87 ? -17.501 1.442 2.724 1.00 91.62 87 ASP A O 1
ATOM 747 N N . THR A 1 88 ? -19.691 1.609 3.105 1.00 93.62 88 THR A N 1
ATOM 748 C CA . THR A 1 88 ? -20.038 0.322 2.498 1.00 93.62 88 THR A CA 1
ATOM 749 C C . THR A 1 88 ? -19.757 0.302 0.998 1.00 93.62 88 THR A C 1
ATOM 751 O O . THR A 1 88 ? -19.408 -0.739 0.449 1.00 93.62 88 THR A O 1
ATOM 754 N N . LYS A 1 89 ? -19.869 1.446 0.313 1.00 94.06 89 LYS A N 1
ATOM 755 C CA . LYS A 1 89 ? -19.654 1.529 -1.135 1.00 94.06 89 LYS A CA 1
ATOM 756 C C . LYS A 1 89 ? -18.192 1.274 -1.500 1.00 94.06 89 LYS A C 1
ATOM 758 O O . LYS A 1 89 ? -17.946 0.487 -2.415 1.00 94.06 89 LYS A O 1
ATOM 763 N N . GLN A 1 90 ? -17.241 1.932 -0.830 1.00 94.94 90 GLN A N 1
ATOM 764 C CA . GLN A 1 90 ? -15.825 1.719 -1.122 1.00 94.94 90 GLN A CA 1
ATOM 765 C C . GLN A 1 90 ? -15.379 0.328 -0.662 1.00 94.94 90 GLN A C 1
ATOM 767 O O . GLN A 1 90 ? -14.712 -0.363 -1.429 1.00 94.94 90 GLN A O 1
ATOM 772 N N . TYR A 1 91 ? -15.846 -0.134 0.505 1.00 97.56 91 TYR A N 1
ATOM 773 C CA . TYR A 1 91 ? -15.572 -1.492 0.987 1.00 97.56 91 TYR A CA 1
ATOM 774 C C . TYR A 1 91 ? -16.036 -2.576 0.002 1.00 97.56 91 TYR A C 1
ATOM 776 O O . TYR A 1 91 ? -15.269 -3.469 -0.344 1.00 97.56 91 TYR A O 1
ATOM 784 N N . LEU A 1 92 ? -17.270 -2.494 -0.510 1.00 97.25 92 LEU A N 1
ATOM 785 C CA . LEU A 1 92 ? -17.793 -3.491 -1.451 1.00 97.25 92 LEU A CA 1
ATOM 786 C C . LEU A 1 92 ? -17.059 -3.473 -2.797 1.00 97.25 92 LEU A C 1
ATOM 788 O O . LEU A 1 92 ? -16.886 -4.524 -3.410 1.00 97.25 92 LEU A O 1
ATOM 792 N N . ARG A 1 93 ? -16.617 -2.298 -3.267 1.00 96.31 93 ARG A N 1
ATOM 793 C CA . ARG A 1 93 ? -15.765 -2.195 -4.463 1.00 96.31 93 ARG A CA 1
ATOM 794 C C . ARG A 1 93 ? -14.411 -2.867 -4.236 1.00 96.31 93 ARG A C 1
ATOM 796 O O . ARG A 1 93 ? -14.000 -3.664 -5.073 1.00 96.31 93 ARG A O 1
ATOM 803 N N . PHE A 1 94 ? -13.781 -2.582 -3.099 1.00 98.06 94 PHE A N 1
ATOM 804 C CA . PHE A 1 94 ? -12.509 -3.169 -2.688 1.00 98.06 94 PHE A CA 1
ATOM 805 C C . PHE A 1 94 ? -12.595 -4.698 -2.582 1.00 98.06 94 PHE A C 1
ATOM 807 O O . PHE A 1 94 ? -11.822 -5.410 -3.217 1.00 98.06 94 PHE A O 1
ATOM 814 N N . LEU A 1 95 ? -13.595 -5.211 -1.857 1.00 98.62 95 LEU A N 1
ATOM 815 C CA . LEU A 1 95 ? -13.828 -6.648 -1.710 1.00 98.62 95 LEU A CA 1
ATOM 816 C C . LEU A 1 95 ? -14.075 -7.322 -3.065 1.00 98.62 95 LEU A C 1
ATOM 818 O O . LEU A 1 95 ? -13.488 -8.363 -3.340 1.00 98.62 95 LEU A O 1
ATOM 822 N N . LYS A 1 96 ? -14.890 -6.713 -3.934 1.00 98.56 96 LYS A N 1
ATOM 823 C CA . LYS A 1 96 ? -15.171 -7.260 -5.267 1.00 98.56 96 LYS A CA 1
ATOM 824 C C . LYS A 1 96 ? -13.911 -7.366 -6.132 1.00 98.56 96 LYS A C 1
ATOM 826 O O . LYS A 1 96 ? -13.774 -8.350 -6.855 1.00 98.56 96 LYS A O 1
ATOM 831 N N . ALA A 1 97 ? -13.021 -6.372 -6.083 1.00 98.44 97 ALA A N 1
ATOM 832 C CA . ALA A 1 97 ? -11.750 -6.422 -6.807 1.00 98.44 97 ALA A CA 1
ATOM 833 C C . ALA A 1 97 ? -10.899 -7.613 -6.340 1.00 98.44 97 ALA A C 1
ATOM 835 O O . ALA A 1 97 ? -10.399 -8.381 -7.156 1.00 98.44 97 ALA A O 1
ATOM 836 N N . ILE A 1 98 ? -10.820 -7.828 -5.026 1.00 98.62 98 ILE A N 1
ATOM 837 C CA . ILE A 1 98 ? -10.060 -8.939 -4.445 1.00 98.62 98 ILE A CA 1
ATOM 838 C C . ILE A 1 98 ? -10.696 -10.285 -4.799 1.00 98.62 98 ILE A C 1
ATOM 840 O O . ILE A 1 98 ? -9.985 -11.181 -5.232 1.00 98.62 98 ILE A O 1
ATOM 844 N N . GLU A 1 99 ? -12.016 -10.442 -4.688 1.00 98.56 99 GLU A N 1
ATOM 845 C CA . GLU A 1 99 ? -12.699 -11.694 -5.056 1.00 98.56 99 GLU A CA 1
ATOM 846 C C . GLU A 1 99 ? -12.533 -12.045 -6.546 1.00 98.56 99 GLU A C 1
ATOM 848 O O . GLU A 1 99 ? -12.488 -13.221 -6.901 1.00 98.56 99 GLU A O 1
ATOM 853 N N . GLY A 1 100 ? -12.414 -11.044 -7.426 1.00 98.50 100 GLY A N 1
ATOM 854 C CA . GLY A 1 100 ? -12.124 -11.250 -8.850 1.00 98.50 100 GLY A CA 1
ATOM 855 C C . GLY A 1 100 ? -10.658 -11.580 -9.150 1.00 98.50 100 GLY A C 1
ATOM 856 O O . GLY A 1 100 ? -10.361 -12.178 -10.185 1.00 98.50 100 GLY A O 1
ATOM 857 N N . SER A 1 101 ? -9.743 -11.244 -8.240 1.00 98.62 101 SER A N 1
ATOM 858 C CA . SER A 1 101 ? -8.314 -11.191 -8.552 1.00 98.62 101 SER A CA 1
ATOM 859 C C . SER A 1 101 ? -7.651 -12.531 -8.846 1.00 98.62 101 SER A C 1
ATOM 861 O O . SER A 1 101 ? -6.748 -12.591 -9.681 1.00 98.62 101 SER A O 1
ATOM 863 N N . LYS A 1 102 ? -8.142 -13.636 -8.268 1.00 98.50 102 LYS A N 1
ATOM 864 C CA . LYS A 1 102 ? -7.651 -14.977 -8.621 1.00 98.50 102 LYS A CA 1
ATOM 865 C C . LYS A 1 102 ? -7.891 -15.288 -10.099 1.00 98.50 102 LYS A C 1
ATOM 867 O O . LYS A 1 102 ? -6.984 -15.755 -10.784 1.00 98.50 102 LYS A O 1
ATOM 872 N N . ALA A 1 103 ? -9.090 -14.988 -10.601 1.00 98.44 103 ALA A N 1
ATOM 873 C CA . ALA A 1 103 ? -9.436 -15.220 -12.000 1.00 98.44 103 ALA A CA 1
ATOM 874 C C . ALA A 1 103 ? -8.619 -14.322 -12.943 1.00 98.44 103 ALA A C 1
ATOM 876 O O . ALA A 1 103 ? -8.146 -14.797 -13.976 1.00 98.44 103 ALA A O 1
ATOM 877 N N . ASP A 1 104 ? -8.405 -13.059 -12.565 1.00 98.56 104 ASP A N 1
ATOM 878 C CA . ASP A 1 104 ? -7.582 -12.124 -13.338 1.00 98.56 104 ASP A CA 1
ATOM 879 C C . ASP A 1 104 ? -6.125 -12.602 -13.452 1.00 98.56 104 ASP A C 1
ATOM 881 O O . ASP A 1 104 ? -5.551 -12.600 -14.544 1.00 98.56 104 ASP A O 1
ATOM 885 N N . LEU A 1 105 ? -5.540 -13.073 -12.346 1.00 98.50 105 LEU A N 1
ATOM 886 C CA . LEU A 1 105 ? -4.186 -13.633 -12.317 1.00 98.50 105 LEU A CA 1
ATOM 887 C C . LEU A 1 105 ? -4.080 -14.900 -13.175 1.00 98.50 105 LEU A C 1
ATOM 889 O O . LEU A 1 105 ? -3.159 -15.028 -13.982 1.00 98.50 105 LEU A O 1
ATOM 893 N N . MET A 1 106 ? -5.043 -15.818 -13.073 1.00 98.38 106 MET A N 1
ATOM 894 C CA . MET A 1 106 ? -5.073 -17.027 -13.908 1.00 98.38 106 MET A CA 1
ATOM 895 C C . MET A 1 106 ? -5.183 -16.693 -15.401 1.00 98.38 106 MET A C 1
ATOM 897 O O . MET A 1 106 ? -4.540 -17.340 -16.228 1.00 98.38 106 MET A O 1
ATOM 901 N N . ALA A 1 107 ? -5.938 -15.651 -15.765 1.00 98.19 107 ALA A N 1
ATOM 902 C CA . ALA A 1 107 ? -6.039 -15.188 -17.149 1.00 98.19 107 ALA A CA 1
ATOM 903 C C . ALA A 1 107 ? -4.703 -14.660 -17.709 1.00 98.19 107 ALA A C 1
ATOM 905 O O . ALA A 1 107 ? -4.497 -14.682 -18.923 1.00 98.19 107 ALA A O 1
ATOM 906 N N . LEU A 1 108 ? -3.779 -14.235 -16.840 1.00 96.44 108 LEU A N 1
ATOM 907 C CA . LEU A 1 108 ? -2.408 -13.848 -17.190 1.00 96.44 108 LEU A CA 1
ATOM 908 C C . LEU A 1 108 ? -1.395 -15.003 -17.100 1.00 96.44 108 LEU A C 1
ATOM 910 O O . LEU A 1 108 ? -0.202 -14.781 -17.309 1.00 96.44 108 LEU A O 1
ATOM 914 N N . GLY A 1 109 ? -1.849 -16.224 -16.808 1.00 96.81 109 GLY A N 1
ATOM 915 C CA . GLY A 1 109 ? -1.014 -17.425 -16.785 1.00 96.81 109 GLY A CA 1
ATOM 916 C C . GLY A 1 109 ? -0.348 -17.734 -15.443 1.00 96.81 109 GLY A C 1
ATOM 917 O O . GLY A 1 109 ? 0.586 -18.534 -15.420 1.00 96.81 109 GLY A O 1
ATOM 918 N N . TYR A 1 110 ? -0.800 -17.132 -14.337 1.00 97.25 110 TYR A N 1
ATOM 919 C CA . TYR A 1 110 ? -0.378 -17.572 -13.004 1.00 97.25 110 TYR A CA 1
ATOM 920 C C . TYR A 1 110 ? -0.972 -18.951 -12.707 1.00 97.25 110 TYR A C 1
ATOM 922 O O . TYR A 1 110 ? -2.138 -19.215 -13.006 1.00 97.25 110 TYR A O 1
ATOM 930 N N . ASP A 1 111 ? -0.163 -19.820 -12.108 1.00 97.38 111 ASP A N 1
ATOM 931 C CA . ASP A 1 111 ? -0.607 -21.137 -11.661 1.00 97.38 111 ASP A CA 1
ATOM 932 C C . ASP A 1 111 ? -1.535 -20.998 -10.446 1.00 97.38 111 ASP A C 1
ATOM 934 O O . ASP A 1 111 ? -1.195 -20.311 -9.482 1.00 97.38 111 ASP A O 1
ATOM 938 N N . GLU A 1 112 ? -2.711 -21.632 -10.500 1.00 96.50 112 GLU A N 1
ATOM 939 C CA . GLU A 1 112 ? -3.733 -21.522 -9.451 1.00 96.50 112 GLU A CA 1
ATOM 940 C C . GLU A 1 112 ? -3.202 -21.993 -8.095 1.00 96.50 112 GLU A C 1
ATOM 942 O O . GLU A 1 112 ? -3.378 -21.293 -7.101 1.00 96.50 112 GLU A O 1
ATOM 947 N N . ILE A 1 113 ? -2.491 -23.123 -8.067 1.00 96.25 113 ILE A N 1
ATOM 948 C CA . ILE A 1 113 ? -1.958 -23.715 -6.833 1.00 96.25 113 ILE A CA 1
ATOM 949 C C . ILE A 1 113 ? -0.913 -22.779 -6.216 1.00 96.25 113 ILE A C 1
ATOM 951 O O . ILE A 1 113 ? -0.842 -22.643 -4.999 1.00 96.25 113 ILE A O 1
ATOM 955 N N . ALA A 1 114 ? -0.120 -22.093 -7.043 1.00 95.12 114 ALA A N 1
ATOM 956 C CA . ALA A 1 114 ? 0.890 -21.152 -6.566 1.00 95.12 114 ALA A CA 1
ATOM 957 C C . ALA A 1 114 ? 0.306 -19.880 -5.920 1.00 95.12 114 ALA A C 1
ATOM 959 O O . ALA A 1 114 ? 0.994 -19.250 -5.116 1.00 95.12 114 ALA A O 1
ATOM 960 N N . ILE A 1 115 ? -0.922 -19.480 -6.273 1.00 97.19 115 ILE A N 1
ATOM 961 C CA . ILE A 1 115 ? -1.546 -18.236 -5.782 1.00 97.19 115 ILE A CA 1
ATOM 962 C C . ILE A 1 115 ? -2.704 -18.462 -4.800 1.00 97.19 115 ILE A C 1
ATOM 964 O O . ILE A 1 115 ? -3.146 -17.498 -4.174 1.00 97.19 115 ILE A O 1
ATOM 968 N N . GLU A 1 116 ? -3.204 -19.693 -4.668 1.00 97.62 116 GLU A N 1
ATOM 969 C CA . GLU A 1 116 ? -4.420 -20.019 -3.911 1.00 97.62 116 GLU A CA 1
ATOM 970 C C . GLU A 1 116 ? -4.314 -19.652 -2.429 1.00 97.62 116 GLU A C 1
ATOM 972 O O . GLU A 1 116 ? -5.152 -18.900 -1.938 1.00 97.62 116 GLU A O 1
ATOM 977 N N . ASP A 1 117 ? -3.248 -20.070 -1.742 1.00 97.50 117 ASP A N 1
ATOM 978 C CA . ASP A 1 117 ? -3.091 -19.791 -0.308 1.00 97.50 117 ASP A CA 1
ATOM 979 C C . ASP A 1 117 ? -3.004 -18.281 -0.013 1.00 97.50 117 ASP A C 1
ATOM 981 O O . ASP A 1 117 ? -3.533 -17.786 0.987 1.00 97.50 117 ASP A O 1
ATOM 985 N N . PHE A 1 118 ? -2.353 -17.523 -0.904 1.00 97.38 118 PHE A N 1
ATOM 986 C CA . PHE A 1 118 ? -2.254 -16.067 -0.807 1.00 97.38 118 PHE A CA 1
ATOM 987 C C . PHE A 1 118 ? -3.622 -15.400 -0.978 1.00 97.38 118 PHE A C 1
ATOM 989 O O . PHE A 1 118 ? -3.987 -14.516 -0.200 1.00 97.38 118 PHE A O 1
ATOM 996 N N . TYR A 1 119 ? -4.376 -15.843 -1.985 1.00 98.56 119 TYR A N 1
ATOM 997 C CA . TYR A 1 119 ? -5.723 -15.362 -2.271 1.00 98.56 119 TYR A CA 1
ATOM 998 C C . TYR A 1 119 ? -6.685 -15.655 -1.119 1.00 98.56 119 TYR A C 1
ATOM 1000 O O . TYR A 1 119 ? -7.360 -14.743 -0.635 1.00 98.56 119 TYR A O 1
ATOM 1008 N N . ASP A 1 120 ? -6.728 -16.906 -0.659 1.00 98.25 120 ASP A N 1
ATOM 1009 C CA . ASP A 1 120 ? -7.669 -17.358 0.362 1.00 98.25 120 ASP A CA 1
ATOM 1010 C C . ASP A 1 120 ? -7.458 -16.605 1.674 1.00 98.25 120 ASP A C 1
ATOM 1012 O O . ASP A 1 120 ? -8.427 -16.124 2.274 1.00 98.25 120 ASP A O 1
ATOM 1016 N N . LEU A 1 121 ? -6.198 -16.419 2.086 1.00 97.38 121 LEU A N 1
ATOM 1017 C CA . LEU A 1 121 ? -5.880 -15.610 3.258 1.00 97.38 121 LEU A CA 1
ATOM 1018 C C . LEU A 1 121 ? -6.317 -14.152 3.064 1.00 97.38 121 LEU A C 1
ATOM 1020 O O . LEU A 1 121 ? -6.979 -13.595 3.941 1.00 97.38 121 LEU A O 1
ATOM 1024 N N . PHE A 1 122 ? -6.004 -13.532 1.922 1.00 98.25 122 PHE A N 1
ATOM 1025 C CA . PHE A 1 122 ? -6.349 -12.128 1.677 1.00 98.25 122 PHE A CA 1
ATOM 1026 C C . PHE A 1 122 ? -7.866 -11.897 1.700 1.00 98.25 122 PHE A C 1
ATOM 1028 O O . PHE A 1 122 ? -8.350 -10.988 2.379 1.00 98.25 122 PHE A O 1
ATOM 1035 N N . VAL A 1 123 ? -8.636 -12.741 1.007 1.00 98.62 123 VAL A N 1
ATOM 1036 C CA . VAL A 1 123 ? -10.105 -12.676 1.002 1.00 98.62 123 VAL A CA 1
ATOM 1037 C C . VAL A 1 123 ? -10.664 -12.888 2.406 1.00 98.62 123 VAL A C 1
ATOM 1039 O O . VAL A 1 123 ? -11.562 -12.151 2.825 1.00 98.62 123 VAL A O 1
ATOM 1042 N N . ALA A 1 124 ? -10.149 -13.879 3.139 1.00 98.25 124 ALA A N 1
ATOM 1043 C CA . ALA A 1 124 ? -10.615 -14.185 4.484 1.00 98.25 124 ALA A CA 1
ATOM 1044 C C . ALA A 1 124 ? -10.403 -13.008 5.443 1.00 98.25 124 ALA A C 1
ATOM 1046 O O . ALA A 1 124 ? -11.320 -12.676 6.194 1.00 98.25 124 ALA A O 1
ATOM 1047 N N . GLU A 1 125 ? -9.242 -12.351 5.407 1.00 97.69 125 GLU A N 1
ATOM 1048 C CA . GLU A 1 125 ? -8.973 -11.190 6.261 1.00 97.69 125 GLU A CA 1
ATOM 1049 C C . GLU A 1 125 ? -9.836 -9.982 5.883 1.00 97.69 125 GLU A C 1
ATOM 1051 O O . GLU A 1 125 ? -10.438 -9.356 6.757 1.00 97.69 125 GLU A O 1
ATOM 1056 N N . VAL A 1 126 ? -10.013 -9.697 4.588 1.00 98.19 126 VAL A N 1
ATOM 1057 C CA . VAL A 1 126 ? -10.840 -8.560 4.146 1.00 98.19 126 VAL A CA 1
ATOM 1058 C C . VAL A 1 126 ? -12.322 -8.747 4.482 1.00 98.19 126 VAL A C 1
ATOM 1060 O O . VAL A 1 126 ? -13.009 -7.778 4.825 1.00 98.19 126 VAL A O 1
ATOM 1063 N N . LYS A 1 127 ? -12.828 -9.984 4.454 1.00 98.38 127 LYS A N 1
ATOM 1064 C CA . LYS A 1 127 ? -14.206 -10.298 4.870 1.00 98.38 127 LYS A CA 1
ATOM 1065 C C . LYS A 1 127 ? -14.443 -10.116 6.369 1.00 98.38 127 LYS A C 1
ATOM 1067 O O . LYS A 1 127 ? -15.574 -9.837 6.748 1.00 98.38 127 LYS A O 1
ATOM 1072 N N . LYS A 1 128 ? -13.407 -10.226 7.208 1.00 97.50 128 LYS A N 1
ATOM 1073 C CA . LYS A 1 128 ? -13.515 -10.030 8.665 1.00 97.50 128 LYS A CA 1
ATOM 1074 C C . LYS A 1 128 ? -13.572 -8.555 9.067 1.00 97.50 128 LYS A C 1
ATOM 1076 O O . LYS A 1 128 ? -14.106 -8.253 10.131 1.00 97.50 128 LYS A O 1
ATOM 1081 N N . LEU A 1 129 ? -13.043 -7.637 8.249 1.00 97.81 129 LEU A N 1
ATOM 1082 C CA . LEU A 1 129 ? -12.902 -6.214 8.609 1.00 97.81 129 LEU A CA 1
ATOM 1083 C C . LEU A 1 129 ? -14.190 -5.567 9.160 1.00 97.81 129 LEU A C 1
ATOM 1085 O O . LEU A 1 129 ? -14.107 -4.913 10.202 1.00 97.81 129 LEU A O 1
ATOM 1089 N N . PRO A 1 130 ? -15.382 -5.759 8.555 1.00 96.56 130 PRO A N 1
ATOM 1090 C CA . PRO A 1 130 ? -16.613 -5.143 9.056 1.00 96.56 130 PRO A CA 1
ATOM 1091 C C . PRO A 1 130 ? -17.063 -5.666 10.425 1.00 96.56 130 PRO A C 1
ATOM 1093 O O . PRO A 1 130 ? -17.782 -4.962 11.140 1.00 96.56 130 PRO A O 1
ATOM 1096 N N . ASP A 1 131 ? -16.642 -6.872 10.807 1.00 96.75 131 ASP A N 1
ATOM 1097 C CA . ASP A 1 131 ? -17.037 -7.524 12.058 1.00 96.75 131 ASP A CA 1
ATOM 1098 C C . ASP A 1 131 ? -16.120 -7.146 13.230 1.00 96.75 131 ASP A C 1
ATOM 1100 O O . ASP A 1 131 ? -16.516 -7.249 14.392 1.00 96.75 131 ASP A O 1
ATOM 1104 N N . ILE A 1 132 ? -14.922 -6.631 12.947 1.00 97.88 132 ILE A N 1
ATOM 1105 C CA . ILE A 1 132 ? -13.965 -6.186 13.966 1.00 97.88 132 ILE A CA 1
ATOM 1106 C C . ILE A 1 132 ? -14.468 -4.892 14.612 1.00 97.88 132 ILE A C 1
ATOM 1108 O O . ILE A 1 132 ? -14.985 -3.990 13.942 1.00 97.88 132 ILE A O 1
ATOM 1112 N N . SER A 1 133 ? -14.359 -4.775 15.936 1.00 97.38 133 SER A N 1
ATOM 1113 C CA . SER A 1 133 ? -14.728 -3.532 16.612 1.00 97.38 133 SER A CA 1
ATOM 1114 C C . SER A 1 133 ? -13.668 -2.443 16.368 1.00 97.38 133 SER A C 1
ATOM 1116 O O . SER A 1 133 ? -12.473 -2.743 16.360 1.00 97.38 133 SER A O 1
ATOM 1118 N N . PRO A 1 134 ? -14.048 -1.156 16.232 1.00 97.12 134 PRO A N 1
ATOM 1119 C CA . PRO A 1 134 ? -13.070 -0.073 16.094 1.00 97.12 134 PRO A CA 1
ATOM 1120 C C . PRO A 1 134 ? -12.036 -0.018 17.231 1.00 97.12 134 PRO A C 1
ATOM 1122 O O . PRO A 1 134 ? -10.899 0.380 17.007 1.00 97.12 134 PRO A O 1
ATOM 1125 N N . ALA A 1 135 ? -12.406 -0.461 18.439 1.00 96.88 135 ALA A N 1
ATOM 1126 C CA . ALA A 1 135 ? -11.502 -0.527 19.588 1.00 96.88 135 ALA A CA 1
ATOM 1127 C C . ALA A 1 135 ? -10.399 -1.594 19.434 1.00 96.88 135 ALA A C 1
ATOM 1129 O O . ALA A 1 135 ? -9.323 -1.447 20.005 1.00 96.88 135 ALA A O 1
ATOM 1130 N N . GLU A 1 136 ? -10.648 -2.649 18.658 1.00 96.94 136 GLU A N 1
ATOM 1131 C CA . GLU A 1 136 ? -9.705 -3.748 18.413 1.00 96.94 136 GLU A CA 1
ATOM 1132 C C . GLU A 1 136 ? -8.904 -3.565 17.117 1.00 96.94 136 GLU A C 1
ATOM 1134 O O . GLU A 1 136 ? -7.958 -4.319 16.879 1.00 96.94 136 GLU A O 1
ATOM 1139 N N . ALA A 1 137 ? -9.246 -2.563 16.296 1.00 96.00 137 ALA A N 1
ATOM 1140 C CA . ALA A 1 137 ? -8.670 -2.334 14.970 1.00 96.00 137 ALA A CA 1
ATOM 1141 C C . ALA A 1 137 ? -7.136 -2.345 14.994 1.00 96.00 137 ALA A C 1
ATOM 1143 O O . ALA A 1 137 ? -6.499 -3.132 14.297 1.00 96.00 137 ALA A O 1
ATOM 1144 N N . GLN A 1 138 ? -6.539 -1.528 15.864 1.00 94.88 138 GLN A N 1
ATOM 1145 C CA . GLN A 1 138 ? -5.087 -1.419 15.973 1.00 94.88 138 GLN A CA 1
ATOM 1146 C C . GLN A 1 138 ? -4.436 -2.751 16.360 1.00 94.88 138 GLN A C 1
ATOM 1148 O O . GLN A 1 138 ? -3.459 -3.164 15.738 1.00 94.88 138 GLN A O 1
ATOM 1153 N N . GLN A 1 139 ? -4.956 -3.424 17.389 1.00 95.19 139 GLN A N 1
ATOM 1154 C CA . GLN A 1 139 ? -4.388 -4.685 17.865 1.00 95.19 139 GLN A CA 1
ATOM 1155 C C . GLN A 1 139 ? -4.475 -5.767 16.785 1.00 95.19 139 GLN A C 1
ATOM 1157 O O . GLN A 1 139 ? -3.509 -6.502 16.569 1.00 95.19 139 GLN A O 1
ATOM 1162 N N . HIS A 1 140 ? -5.616 -5.853 16.101 1.00 96.00 140 HIS A N 1
ATOM 1163 C CA . HIS A 1 140 ? -5.821 -6.799 15.016 1.00 96.00 140 HIS A CA 1
ATOM 1164 C C . HIS A 1 140 ? -4.841 -6.546 13.863 1.00 96.00 140 HIS A C 1
ATOM 1166 O O . HIS A 1 140 ? -4.137 -7.465 13.448 1.00 96.00 140 HIS A O 1
ATOM 1172 N N . LEU A 1 141 ? -4.730 -5.302 13.391 1.00 96.75 141 LEU A N 1
ATOM 1173 C CA . LEU A 1 141 ? -3.884 -4.965 12.245 1.00 96.75 141 LEU A CA 1
ATOM 1174 C C . LEU A 1 141 ? -2.393 -5.090 12.545 1.00 96.75 141 LEU A C 1
ATOM 1176 O O . LEU A 1 141 ? -1.644 -5.556 11.693 1.00 96.75 141 LEU A O 1
ATOM 1180 N N . LEU A 1 142 ? -1.951 -4.729 13.753 1.00 95.06 142 LEU A N 1
ATOM 1181 C CA . LEU A 1 142 ? -0.566 -4.964 14.166 1.00 95.06 142 LEU A CA 1
ATOM 1182 C C . LEU A 1 142 ? -0.265 -6.462 14.232 1.00 95.06 142 LEU A C 1
ATOM 1184 O O . LEU A 1 142 ? 0.794 -6.884 13.784 1.00 95.06 142 LEU A O 1
ATOM 1188 N N . LYS A 1 143 ? -1.194 -7.288 14.729 1.00 93.50 143 LYS A N 1
ATOM 1189 C CA . LYS A 1 143 ? -1.018 -8.744 14.695 1.00 93.50 143 LYS A CA 1
ATOM 1190 C C . LYS A 1 143 ? -0.895 -9.245 13.255 1.00 93.50 143 LYS A C 1
ATOM 1192 O O . LYS A 1 143 ? 0.018 -10.008 12.970 1.00 93.50 143 LYS A O 1
ATOM 1197 N N . LEU A 1 144 ? -1.771 -8.789 12.366 1.00 94.94 144 LEU A N 1
ATOM 1198 C CA . LEU A 1 144 ? -1.839 -9.267 10.990 1.00 94.94 144 LEU A CA 1
ATOM 1199 C C . LEU A 1 144 ? -0.639 -8.820 10.138 1.00 94.94 144 LEU A C 1
ATOM 1201 O O . LEU A 1 144 ? -0.052 -9.615 9.413 1.00 94.94 144 LEU A O 1
ATOM 1205 N N . LEU A 1 145 ? -0.252 -7.545 10.238 1.00 95.00 145 LEU A N 1
ATOM 1206 C CA . LEU A 1 145 ? 0.755 -6.922 9.374 1.00 95.00 145 LEU A CA 1
ATOM 1207 C C . LEU A 1 145 ? 2.143 -6.801 10.017 1.00 95.00 145 LEU A C 1
ATOM 1209 O O .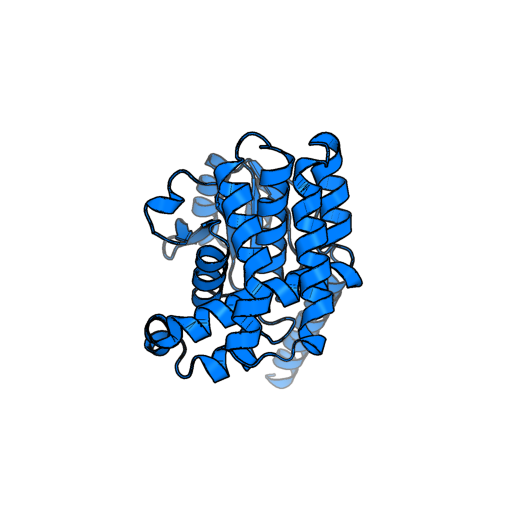 LEU A 1 145 ? 3.077 -6.384 9.332 1.00 95.00 145 LEU A O 1
ATOM 1213 N N . CYS A 1 146 ? 2.319 -7.185 11.286 1.00 91.31 146 CYS A N 1
ATOM 1214 C CA . CYS A 1 146 ? 3.640 -7.352 11.908 1.00 91.31 146 CYS A CA 1
ATOM 1215 C C . CYS A 1 146 ? 4.008 -8.823 12.167 1.00 91.31 146 CYS A C 1
ATOM 1217 O O . CYS A 1 146 ? 5.144 -9.094 12.559 1.00 91.31 146 CYS A O 1
ATOM 1219 N N . ASN A 1 147 ? 3.100 -9.779 11.943 1.00 85.69 147 ASN A N 1
ATOM 1220 C CA . ASN A 1 147 ? 3.441 -11.201 11.932 1.00 85.69 147 ASN A CA 1
ATOM 1221 C C . ASN A 1 147 ? 4.155 -11.542 10.618 1.00 85.69 147 ASN A C 1
ATOM 1223 O O . ASN A 1 147 ? 3.548 -11.481 9.554 1.00 85.69 147 ASN A O 1
ATOM 1227 N N . LYS A 1 148 ? 5.445 -11.897 10.684 1.00 78.44 148 LYS A N 1
ATOM 1228 C CA . LYS A 1 148 ? 6.280 -12.127 9.493 1.00 78.44 148 LYS A CA 1
ATOM 1229 C C . LYS A 1 148 ? 5.682 -13.171 8.541 1.00 78.44 148 LYS A C 1
ATOM 1231 O O . LYS A 1 148 ? 5.806 -13.003 7.336 1.00 78.44 148 LYS A O 1
ATOM 1236 N N . GLU A 1 149 ? 5.049 -14.219 9.060 1.00 83.25 149 GLU A N 1
ATOM 1237 C CA . GLU A 1 149 ? 4.523 -15.313 8.234 1.00 83.25 149 GLU A CA 1
ATOM 1238 C C . GLU A 1 149 ? 3.258 -14.885 7.476 1.00 83.25 149 GLU A C 1
ATOM 1240 O O . GLU A 1 149 ? 3.227 -14.936 6.249 1.00 83.25 149 GLU A O 1
ATOM 1245 N N . GLU A 1 150 ? 2.250 -14.375 8.187 1.00 83.88 150 GLU A N 1
ATOM 1246 C CA . GLU A 1 150 ? 0.970 -13.956 7.594 1.00 83.88 150 GLU A CA 1
ATOM 1247 C C . GLU A 1 150 ? 1.104 -12.673 6.756 1.00 83.88 150 GLU A C 1
ATOM 1249 O O . GLU A 1 150 ? 0.552 -12.575 5.659 1.00 83.88 150 GLU A O 1
ATOM 1254 N N . ALA A 1 151 ? 1.879 -11.690 7.229 1.00 91.31 151 ALA A N 1
ATOM 1255 C CA . ALA A 1 151 ? 2.019 -10.410 6.541 1.00 91.31 151 ALA A CA 1
ATOM 1256 C C . ALA A 1 151 ? 2.688 -10.562 5.170 1.00 91.31 151 ALA A C 1
ATOM 1258 O O . ALA A 1 151 ? 2.332 -9.842 4.238 1.00 91.31 151 ALA A O 1
ATOM 1259 N N . VAL A 1 152 ? 3.641 -11.495 5.033 1.00 91.81 152 VAL A N 1
ATOM 1260 C CA . VAL A 1 152 ? 4.279 -11.785 3.741 1.00 91.81 152 VAL A CA 1
ATOM 1261 C C . VAL A 1 152 ? 3.244 -12.271 2.736 1.00 91.81 152 VAL A C 1
ATOM 1263 O O . VAL A 1 152 ? 3.277 -11.821 1.597 1.00 91.81 152 VAL A O 1
ATOM 1266 N N . TYR A 1 153 ? 2.283 -13.104 3.143 1.00 95.00 153 TYR A N 1
ATOM 1267 C CA . TYR A 1 153 ? 1.257 -13.591 2.223 1.00 95.00 153 TYR A CA 1
ATOM 1268 C C . TYR A 1 153 ? 0.371 -12.449 1.717 1.00 95.00 153 TYR A C 1
ATOM 1270 O O . TYR A 1 153 ? 0.166 -12.305 0.513 1.00 95.00 153 TYR A O 1
ATOM 1278 N N . LEU A 1 154 ? -0.086 -11.577 2.619 1.00 96.75 154 LEU A N 1
ATOM 1279 C CA . LEU A 1 154 ? -0.898 -10.423 2.232 1.00 96.75 154 LEU A CA 1
ATOM 1280 C C . LEU A 1 154 ? -0.144 -9.460 1.308 1.00 96.75 154 LEU A C 1
ATOM 1282 O O . LEU A 1 154 ? -0.680 -9.012 0.295 1.00 96.75 154 LEU A O 1
ATOM 1286 N N . ILE A 1 155 ? 1.112 -9.152 1.638 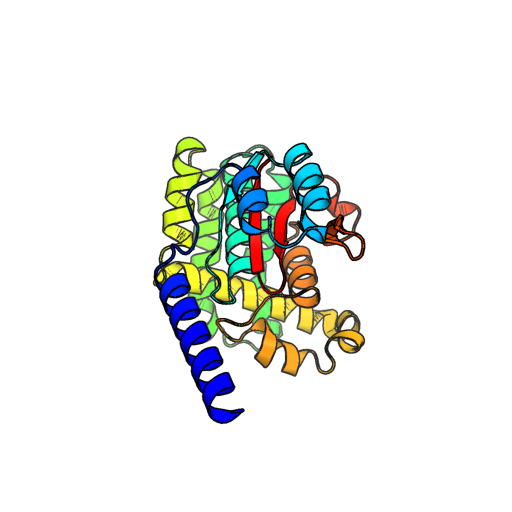1.00 96.44 155 ILE A N 1
ATOM 1287 C CA . ILE A 1 155 ? 1.941 -8.238 0.845 1.00 96.44 155 ILE A CA 1
ATOM 1288 C C . ILE A 1 155 ? 2.250 -8.841 -0.527 1.00 96.44 155 ILE A C 1
ATOM 1290 O O . ILE A 1 155 ? 2.157 -8.140 -1.533 1.00 96.44 155 ILE A O 1
ATOM 1294 N N . MET A 1 156 ? 2.575 -10.133 -0.591 1.00 96.69 156 MET A N 1
ATOM 1295 C CA . MET A 1 156 ? 2.831 -10.819 -1.856 1.00 96.69 156 MET A CA 1
ATOM 1296 C C . MET A 1 156 ? 1.592 -10.862 -2.740 1.00 96.69 156 MET A C 1
ATOM 1298 O O . MET A 1 156 ? 1.691 -10.600 -3.936 1.00 96.69 156 MET A O 1
ATOM 1302 N N . TYR A 1 157 ? 0.413 -11.091 -2.163 1.00 98.12 157 TYR A N 1
ATOM 1303 C CA . TYR A 1 157 ? -0.813 -11.045 -2.946 1.00 98.12 157 TYR A CA 1
ATOM 1304 C C . TYR A 1 157 ? -1.113 -9.637 -3.472 1.00 98.12 157 TYR A C 1
ATOM 1306 O O . TYR A 1 157 ? -1.494 -9.476 -4.6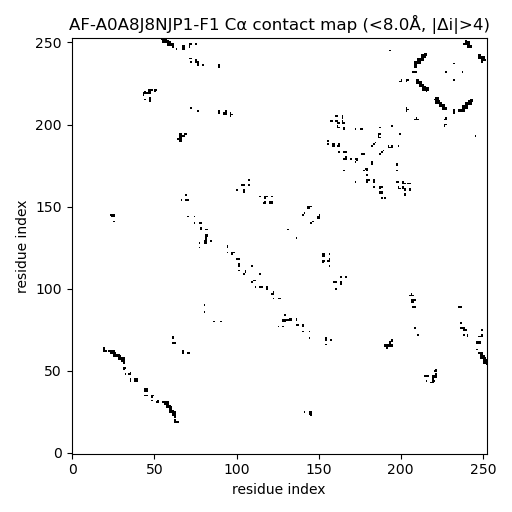31 1.00 98.12 157 TYR A O 1
ATOM 1314 N N . ALA A 1 158 ? -0.857 -8.597 -2.669 1.00 98.31 158 ALA A N 1
ATOM 1315 C CA . ALA A 1 158 ? -0.932 -7.216 -3.142 1.00 98.31 158 ALA A CA 1
ATOM 1316 C C . ALA A 1 158 ? 0.038 -6.958 -4.307 1.00 98.31 158 ALA A C 1
ATOM 1318 O O . ALA A 1 158 ? -0.364 -6.353 -5.295 1.00 98.31 158 ALA A O 1
ATOM 1319 N N . ARG A 1 159 ? 1.272 -7.477 -4.248 1.00 98.19 159 ARG A N 1
ATOM 1320 C CA . ARG A 1 159 ? 2.242 -7.409 -5.357 1.00 98.19 159 ARG A CA 1
ATOM 1321 C C . ARG A 1 159 ? 1.747 -8.132 -6.613 1.00 98.19 159 ARG A C 1
ATOM 1323 O O . ARG A 1 159 ? 1.904 -7.599 -7.709 1.00 98.19 159 ARG A O 1
ATOM 1330 N N . PHE A 1 160 ? 1.109 -9.296 -6.483 1.00 98.50 160 PHE A N 1
ATOM 1331 C CA . PHE A 1 160 ? 0.507 -9.990 -7.626 1.00 98.50 160 PHE A CA 1
ATOM 1332 C C . PHE A 1 160 ? -0.622 -9.173 -8.257 1.00 98.50 160 PHE A C 1
ATOM 1334 O O . PHE A 1 160 ? -0.642 -9.016 -9.475 1.00 98.50 160 PHE A O 1
ATOM 1341 N N . MET A 1 161 ? -1.503 -8.574 -7.453 1.00 98.75 161 MET A N 1
ATOM 1342 C CA . MET A 1 161 ? -2.544 -7.666 -7.951 1.00 98.75 161 MET A CA 1
ATOM 1343 C C . MET A 1 161 ? -1.949 -6.434 -8.656 1.00 98.75 161 MET A C 1
ATOM 1345 O O . MET A 1 161 ? -2.416 -6.052 -9.730 1.00 98.75 161 MET A O 1
ATOM 1349 N N . THR A 1 162 ? -0.862 -5.861 -8.125 1.00 98.69 162 THR A N 1
ATOM 1350 C CA . THR A 1 162 ? -0.098 -4.797 -8.798 1.00 98.69 162 THR A CA 1
ATOM 1351 C C . THR A 1 162 ? 0.404 -5.251 -10.170 1.00 98.69 162 THR A C 1
ATOM 1353 O O . THR A 1 162 ? 0.162 -4.583 -11.176 1.00 98.69 162 THR A O 1
ATOM 1356 N N . ALA A 1 163 ? 1.096 -6.394 -10.225 1.00 98.44 163 ALA A N 1
ATOM 1357 C CA . ALA A 1 163 ? 1.642 -6.950 -11.460 1.00 98.44 163 ALA A CA 1
ATOM 1358 C C . ALA A 1 163 ? 0.534 -7.281 -12.471 1.00 98.44 163 ALA A C 1
ATOM 1360 O O . ALA A 1 163 ? 0.700 -7.048 -13.668 1.00 98.44 163 ALA A O 1
ATOM 1361 N N . CYS A 1 164 ? -0.613 -7.764 -11.991 1.00 98.56 164 CYS A N 1
ATOM 1362 C CA . CYS A 1 164 ? -1.787 -8.035 -12.805 1.00 98.56 164 CYS A CA 1
ATOM 1363 C C . CYS A 1 164 ? -2.264 -6.774 -13.526 1.00 98.56 164 CYS A C 1
ATOM 1365 O O . CYS A 1 164 ? -2.378 -6.773 -14.754 1.00 98.56 164 CYS A O 1
ATOM 1367 N N . TYR A 1 165 ? -2.464 -5.679 -12.786 1.00 98.62 165 TYR A N 1
ATOM 1368 C CA . TYR A 1 165 ? -2.895 -4.414 -13.376 1.00 98.62 165 TYR A CA 1
ATOM 1369 C C . TYR A 1 165 ? -1.877 -3.873 -14.382 1.00 98.62 165 TYR A C 1
ATOM 1371 O O . TYR A 1 165 ? -2.263 -3.455 -15.474 1.00 98.62 165 TYR A O 1
ATOM 1379 N N . LEU A 1 166 ? -0.583 -3.903 -14.038 1.00 98.56 166 LEU A N 1
ATOM 1380 C CA . LEU A 1 166 ? 0.489 -3.467 -14.936 1.00 98.56 166 LEU A CA 1
ATOM 1381 C C . LEU A 1 166 ? 0.452 -4.252 -16.251 1.00 98.56 166 LEU A C 1
ATOM 1383 O O . LEU A 1 166 ? 0.395 -3.650 -17.319 1.00 98.56 166 LEU A O 1
ATOM 1387 N N . LYS A 1 167 ? 0.407 -5.589 -16.185 1.00 98.50 167 LYS A N 1
ATOM 1388 C CA . LYS A 1 167 ? 0.394 -6.467 -17.366 1.00 98.50 167 LYS A CA 1
ATOM 1389 C C . LYS A 1 167 ? -0.864 -6.270 -18.217 1.00 98.50 167 LYS A C 1
ATOM 1391 O O . LYS A 1 167 ? -0.749 -6.135 -19.436 1.00 98.50 167 LYS A O 1
ATOM 1396 N N . GLN A 1 168 ? -2.046 -6.191 -17.600 1.00 98.19 168 GLN A N 1
ATOM 1397 C CA . GLN A 1 168 ? -3.318 -5.942 -18.299 1.00 98.19 168 GLN A CA 1
ATOM 1398 C C . GLN A 1 168 ? -3.338 -4.591 -19.023 1.00 98.19 168 GLN A C 1
ATOM 1400 O O . GLN A 1 168 ? -3.955 -4.465 -20.078 1.00 98.19 168 GLN A O 1
ATOM 1405 N N . ASN A 1 169 ? -2.636 -3.597 -18.481 1.00 97.69 169 ASN A N 1
ATOM 1406 C CA . ASN A 1 169 ? -2.611 -2.234 -18.997 1.00 97.69 169 ASN A CA 1
ATOM 1407 C C . ASN A 1 169 ? -1.226 -1.847 -19.538 1.00 97.69 169 ASN A C 1
ATOM 1409 O O . ASN A 1 169 ? -0.853 -0.679 -19.473 1.00 97.69 169 ASN A O 1
ATOM 1413 N N . SER A 1 170 ? -0.467 -2.810 -20.079 1.00 97.44 170 SER A N 1
ATOM 1414 C CA . SER A 1 170 ? 0.961 -2.637 -20.407 1.00 97.44 170 SER A CA 1
ATOM 1415 C C . SER A 1 170 ? 1.258 -1.402 -21.267 1.00 97.44 170 SER A C 1
ATOM 1417 O O . SER A 1 170 ? 2.232 -0.702 -21.009 1.00 97.44 170 SER A O 1
ATOM 1419 N N . ILE A 1 171 ? 0.376 -1.079 -22.219 1.00 97.31 171 ILE A N 1
ATOM 1420 C CA . ILE A 1 171 ? 0.496 0.091 -23.110 1.00 97.31 171 ILE A CA 1
ATOM 1421 C C . ILE A 1 171 ? 0.604 1.410 -22.324 1.00 97.31 171 ILE A C 1
ATOM 1423 O O . ILE A 1 171 ? 1.256 2.345 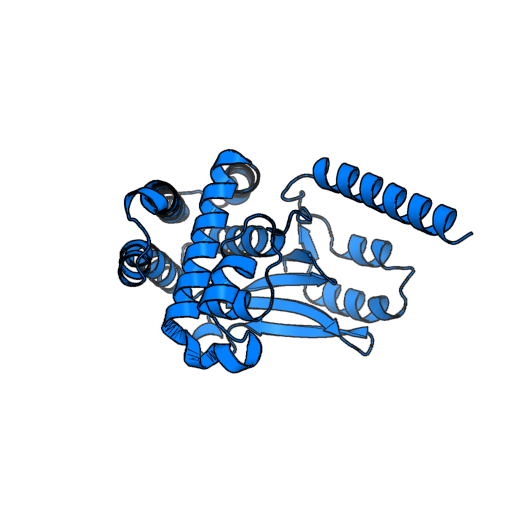-22.768 1.00 97.31 171 ILE A O 1
ATOM 1427 N N . LEU A 1 172 ? -0.016 1.504 -21.143 1.00 95.62 172 LEU A N 1
ATOM 1428 C CA . LEU A 1 172 ? 0.047 2.708 -20.308 1.00 95.62 172 LEU A CA 1
ATOM 1429 C C . LEU A 1 172 ? 1.388 2.860 -19.578 1.00 95.62 172 LEU A C 1
ATOM 1431 O O . LEU A 1 172 ? 1.704 3.950 -19.108 1.00 95.62 172 LEU A O 1
ATOM 1435 N N . PHE A 1 173 ? 2.152 1.773 -19.446 1.00 96.69 173 PHE A N 1
ATOM 1436 C CA . PHE A 1 173 ? 3.347 1.708 -18.606 1.00 96.69 173 PHE A CA 1
ATOM 1437 C C . PHE A 1 173 ? 4.641 1.503 -19.399 1.00 96.69 173 PHE A C 1
ATOM 1439 O O . PHE A 1 173 ? 5.708 1.829 -18.881 1.00 96.69 173 PHE A O 1
ATOM 1446 N N . GLU A 1 174 ? 4.574 0.990 -20.631 1.00 96.12 174 GLU A N 1
ATOM 1447 C CA . GLU A 1 174 ? 5.752 0.581 -21.410 1.00 96.12 174 GLU A CA 1
ATOM 1448 C C . GLU A 1 174 ? 6.771 1.709 -21.637 1.00 96.12 174 GLU A C 1
ATOM 1450 O O . GLU A 1 174 ? 7.974 1.474 -21.537 1.00 96.12 174 GLU A O 1
ATOM 1455 N N . ASP A 1 175 ? 6.318 2.952 -21.816 1.00 96.31 175 ASP A N 1
ATOM 1456 C CA . ASP A 1 175 ? 7.206 4.114 -21.962 1.00 96.31 175 ASP A CA 1
ATOM 1457 C C . ASP A 1 175 ? 7.962 4.468 -20.667 1.00 96.31 175 ASP A C 1
ATOM 1459 O O . ASP A 1 175 ? 9.029 5.084 -20.710 1.00 96.31 175 ASP A O 1
ATOM 1463 N N . PHE A 1 176 ? 7.427 4.079 -19.506 1.00 94.00 176 PHE A N 1
ATOM 1464 C CA . PHE A 1 176 ? 8.011 4.373 -18.195 1.00 94.00 176 PHE A CA 1
ATOM 1465 C C . PHE A 1 176 ? 8.914 3.248 -17.692 1.00 94.00 176 PHE A C 1
ATOM 1467 O O . PHE A 1 176 ? 9.944 3.518 -17.076 1.00 94.00 176 PHE A O 1
ATOM 1474 N N . VAL A 1 177 ? 8.523 1.991 -17.928 1.00 95.88 177 VAL A N 1
ATOM 1475 C CA . VAL A 1 177 ? 9.195 0.815 -17.347 1.00 95.88 177 VAL A CA 1
ATOM 1476 C C . VAL A 1 177 ? 9.846 -0.107 -18.381 1.00 95.88 177 VAL A C 1
ATOM 1478 O O . VAL A 1 177 ? 10.533 -1.062 -18.011 1.00 95.88 177 VAL A O 1
ATOM 1481 N N . GLY A 1 178 ? 9.666 0.166 -19.675 1.00 95.94 178 GLY A N 1
ATOM 1482 C CA . GLY A 1 178 ? 10.107 -0.703 -20.761 1.00 95.94 178 GLY A CA 1
ATOM 1483 C C . GLY A 1 178 ? 9.238 -1.955 -20.869 1.00 95.94 178 GLY A C 1
ATOM 1484 O O . GLY A 1 178 ? 8.012 -1.881 -20.859 1.00 95.94 178 GLY A O 1
ATOM 1485 N N . ASP A 1 179 ? 9.870 -3.127 -20.971 1.00 97.31 179 ASP A N 1
ATOM 1486 C CA . ASP A 1 179 ? 9.136 -4.395 -21.008 1.00 97.31 179 ASP A CA 1
ATOM 1487 C C . ASP A 1 179 ? 8.416 -4.651 -19.674 1.00 97.31 179 ASP A C 1
ATOM 1489 O O . ASP A 1 179 ? 9.027 -5.061 -18.682 1.00 97.31 179 ASP A O 1
ATOM 1493 N N . VAL A 1 180 ? 7.102 -4.419 -19.666 1.00 98.06 180 VAL A N 1
ATOM 1494 C CA . VAL A 1 180 ? 6.249 -4.479 -18.472 1.00 98.06 180 VAL A CA 1
ATOM 1495 C C . VAL A 1 180 ? 6.280 -5.860 -17.821 1.00 98.06 180 VAL A C 1
ATOM 1497 O O . VAL A 1 180 ? 6.288 -5.959 -16.594 1.00 98.06 180 VAL A O 1
ATOM 1500 N N . ALA A 1 181 ? 6.348 -6.935 -18.613 1.00 97.00 181 ALA A N 1
ATOM 1501 C CA . ALA A 1 181 ? 6.417 -8.295 -18.085 1.00 97.00 181 ALA A CA 1
ATOM 1502 C C . ALA A 1 181 ? 7.715 -8.522 -17.292 1.00 97.00 181 ALA A C 1
ATOM 1504 O O . ALA A 1 181 ? 7.664 -8.939 -16.132 1.00 97.00 181 ALA A O 1
ATOM 1505 N N . SER A 1 182 ? 8.866 -8.178 -17.878 1.00 97.31 182 SER A N 1
ATOM 1506 C CA . SER A 1 182 ? 10.159 -8.242 -17.190 1.00 97.31 182 SER A CA 1
ATOM 1507 C C . SER A 1 182 ? 10.240 -7.301 -15.990 1.00 97.31 182 SER A C 1
ATOM 1509 O O . SER A 1 182 ? 10.860 -7.653 -14.987 1.00 97.31 182 SER A O 1
ATOM 1511 N N . PHE A 1 183 ? 9.643 -6.109 -16.080 1.00 97.94 183 PHE A N 1
ATOM 1512 C CA . PHE A 1 183 ? 9.551 -5.181 -14.954 1.00 97.94 183 PHE A CA 1
ATOM 1513 C C . PHE A 1 183 ? 8.764 -5.800 -13.796 1.00 97.94 183 PHE A C 1
ATOM 1515 O O . PHE A 1 183 ? 9.260 -5.817 -12.676 1.00 97.94 183 PHE A O 1
ATOM 1522 N N . CYS A 1 184 ? 7.595 -6.395 -14.059 1.00 98.00 184 CYS A N 1
ATOM 1523 C CA . CYS A 1 184 ? 6.800 -7.058 -13.025 1.00 98.00 184 CYS A CA 1
ATOM 1524 C C . CYS A 1 184 ? 7.588 -8.158 -12.305 1.00 98.00 184 CYS A C 1
ATOM 1526 O O . CYS A 1 184 ? 7.581 -8.207 -11.078 1.00 98.00 184 CYS A O 1
ATOM 1528 N N . MET A 1 185 ? 8.316 -8.994 -13.049 1.00 96.31 185 MET A N 1
ATOM 1529 C CA . MET A 1 185 ? 9.106 -10.079 -12.458 1.00 96.31 185 MET A CA 1
ATOM 1530 C C . MET A 1 185 ? 10.229 -9.578 -11.540 1.00 96.31 185 MET A C 1
ATOM 1532 O O . MET A 1 185 ? 10.520 -10.211 -10.529 1.00 96.31 185 MET A O 1
ATOM 1536 N N . ARG A 1 186 ? 10.891 -8.469 -11.897 1.00 95.62 186 ARG A N 1
ATOM 1537 C CA . ARG A 1 186 ? 12.065 -7.963 -11.163 1.00 95.62 186 ARG A CA 1
ATOM 1538 C C . ARG A 1 186 ? 11.722 -6.961 -10.069 1.00 95.62 186 ARG A C 1
ATOM 1540 O O . ARG A 1 186 ? 12.341 -7.000 -9.017 1.00 95.62 186 ARG A O 1
ATOM 1547 N N . GLU A 1 187 ? 10.762 -6.081 -10.332 1.00 96.38 187 GLU A N 1
ATOM 1548 C CA . GLU A 1 187 ? 10.514 -4.869 -9.539 1.00 96.38 187 GLU A CA 1
ATOM 1549 C C . GLU A 1 187 ? 9.179 -4.899 -8.778 1.00 96.38 187 GLU A C 1
ATOM 1551 O O . GLU A 1 187 ? 8.851 -3.969 -8.040 1.00 96.38 187 GLU A O 1
ATOM 1556 N N . VAL A 1 188 ? 8.361 -5.940 -8.976 1.00 96.94 188 VAL A N 1
ATOM 1557 C CA . VAL A 1 188 ? 7.022 -6.028 -8.369 1.00 96.94 188 VAL A CA 1
ATOM 1558 C C . VAL A 1 188 ? 6.843 -7.337 -7.615 1.00 96.94 188 VAL A C 1
ATOM 1560 O O . VAL A 1 188 ? 6.593 -7.311 -6.413 1.00 96.94 188 VAL A O 1
ATOM 1563 N N . GLU A 1 189 ? 7.002 -8.465 -8.305 1.00 95.56 189 GLU A N 1
ATOM 1564 C CA . GLU A 1 189 ? 6.813 -9.824 -7.778 1.00 95.56 189 GLU A CA 1
ATOM 1565 C C . GLU A 1 189 ? 7.984 -10.300 -6.919 1.00 95.56 189 GLU A C 1
ATOM 1567 O O . GLU A 1 189 ? 7.833 -11.230 -6.131 1.00 95.56 189 GLU A O 1
ATOM 1572 N N . ALA A 1 190 ? 9.151 -9.674 -7.054 1.00 90.81 190 ALA A N 1
ATOM 1573 C CA . ALA A 1 190 ? 10.277 -9.939 -6.181 1.00 90.81 190 ALA A CA 1
ATOM 1574 C C . ALA A 1 190 ? 9.993 -9.416 -4.762 1.00 90.81 190 ALA A C 1
ATOM 1576 O O . ALA A 1 190 ? 9.488 -8.306 -4.561 1.00 90.81 190 ALA A O 1
ATOM 1577 N N . VAL A 1 191 ? 10.327 -10.241 -3.770 1.00 81.12 191 VAL A N 1
ATOM 1578 C CA . VAL A 1 191 ? 10.225 -9.881 -2.352 1.00 81.12 191 VAL A CA 1
ATOM 1579 C C . VAL A 1 191 ? 11.276 -8.819 -2.029 1.00 81.12 191 VAL A C 1
ATOM 1581 O O . VAL A 1 191 ? 12.346 -8.803 -2.633 1.00 81.12 191 VAL A O 1
ATOM 1584 N N . ASP A 1 192 ? 10.963 -7.941 -1.079 1.00 83.12 192 ASP A N 1
ATOM 1585 C CA . ASP A 1 192 ? 11.879 -6.920 -0.551 1.00 83.12 192 ASP A CA 1
ATOM 1586 C C . ASP A 1 192 ? 12.351 -5.882 -1.588 1.00 83.12 192 ASP A C 1
ATOM 1588 O O . ASP A 1 192 ? 13.320 -5.159 -1.360 1.00 83.12 192 ASP A O 1
ATOM 1592 N N . VAL A 1 193 ? 11.629 -5.753 -2.709 1.00 89.69 193 VAL A N 1
ATOM 1593 C CA . VAL A 1 193 ? 11.858 -4.697 -3.704 1.00 89.69 193 VAL A CA 1
ATOM 1594 C C . VAL A 1 193 ? 10.945 -3.505 -3.459 1.00 89.69 193 VAL A C 1
ATOM 1596 O O . VAL A 1 193 ? 9.736 -3.668 -3.255 1.00 89.69 193 VAL A O 1
ATOM 1599 N N . GLU A 1 194 ? 11.535 -2.310 -3.489 1.00 91.12 194 GLU A N 1
ATOM 1600 C CA . GLU A 1 194 ? 10.853 -1.038 -3.263 1.00 91.12 194 GLU A CA 1
ATOM 1601 C C . GLU A 1 194 ? 9.671 -0.825 -4.222 1.00 91.12 194 GLU A C 1
ATOM 1603 O O . GLU A 1 194 ? 9.664 -1.255 -5.374 1.00 91.12 194 GLU A O 1
ATOM 1608 N N . CYS A 1 195 ? 8.645 -0.141 -3.721 1.00 93.81 195 CYS A N 1
ATOM 1609 C CA . CYS A 1 195 ? 7.463 0.221 -4.492 1.00 93.81 195 CYS A CA 1
ATOM 1610 C C . CYS A 1 195 ? 7.567 1.688 -4.914 1.00 93.81 195 CYS A C 1
ATOM 1612 O O . CYS A 1 195 ? 7.633 2.569 -4.052 1.00 93.81 195 CYS A O 1
ATOM 1614 N N . ASP A 1 196 ? 7.547 1.947 -6.219 1.00 92.88 196 ASP A N 1
ATOM 1615 C CA . ASP A 1 196 ? 7.602 3.295 -6.783 1.00 92.88 196 ASP A CA 1
ATOM 1616 C C . ASP A 1 196 ? 6.317 3.614 -7.569 1.00 92.88 196 ASP A C 1
ATOM 1618 O O . ASP A 1 196 ? 5.354 2.843 -7.603 1.00 92.88 196 ASP A O 1
ATOM 1622 N N . HIS A 1 197 ? 6.282 4.788 -8.186 1.00 93.94 197 HIS A N 1
ATOM 1623 C CA . HIS A 1 197 ? 5.123 5.386 -8.827 1.00 93.94 197 HIS A CA 1
ATOM 1624 C C . HIS A 1 197 ? 4.320 4.417 -9.726 1.00 93.94 197 HIS A C 1
ATOM 1626 O O . HIS A 1 197 ? 3.099 4.351 -9.543 1.00 93.94 197 HIS A O 1
ATOM 1632 N N . PRO A 1 198 ? 4.924 3.623 -10.642 1.00 96.31 198 PRO A N 1
ATOM 1633 C CA . PRO A 1 198 ? 4.163 2.697 -11.489 1.00 96.31 198 PRO A CA 1
ATOM 1634 C C . PRO A 1 198 ? 3.377 1.658 -10.679 1.00 96.31 198 PRO A C 1
ATOM 1636 O O . PRO A 1 198 ? 2.194 1.429 -10.935 1.00 96.31 198 PRO A O 1
ATOM 1639 N N . GLN A 1 199 ? 4.009 1.069 -9.661 1.00 97.75 199 GLN A N 1
ATOM 1640 C CA . GLN A 1 199 ? 3.383 0.096 -8.771 1.00 97.75 199 GLN A CA 1
ATOM 1641 C C . GLN A 1 199 ? 2.267 0.736 -7.931 1.00 97.75 199 GLN A C 1
ATOM 1643 O O . GLN A 1 199 ? 1.203 0.140 -7.768 1.00 97.75 199 GLN A O 1
ATOM 1648 N N . ILE A 1 200 ? 2.471 1.967 -7.447 1.00 97.88 200 ILE A N 1
ATOM 1649 C CA . ILE A 1 200 ? 1.471 2.708 -6.663 1.00 97.88 200 ILE A CA 1
ATOM 1650 C C . ILE A 1 200 ? 0.226 3.009 -7.503 1.00 97.88 200 ILE A C 1
ATOM 1652 O O . ILE A 1 200 ? -0.896 2.772 -7.049 1.00 97.88 200 ILE A O 1
ATOM 1656 N N . ILE A 1 201 ? 0.397 3.492 -8.737 1.00 97.12 201 ILE A N 1
ATOM 1657 C CA . ILE A 1 201 ? -0.722 3.691 -9.670 1.00 97.12 201 ILE A CA 1
ATOM 1658 C C . ILE A 1 201 ? -1.453 2.369 -9.887 1.00 97.12 201 ILE A C 1
ATOM 1660 O O . ILE A 1 201 ? -2.680 2.327 -9.808 1.00 97.12 201 ILE A O 1
ATOM 1664 N N . ALA A 1 202 ? -0.716 1.292 -10.146 1.00 98.25 202 ALA A N 1
ATOM 1665 C CA . ALA A 1 202 ? -1.305 0.006 -10.472 1.00 98.25 202 ALA A CA 1
ATOM 1666 C C . ALA A 1 202 ? -2.164 -0.556 -9.332 1.00 98.25 202 ALA A C 1
ATOM 1668 O O . ALA A 1 202 ? -3.337 -0.859 -9.542 1.00 98.25 202 ALA A O 1
ATOM 1669 N N . ILE A 1 203 ? -1.630 -0.632 -8.111 1.00 98.38 203 ILE A N 1
ATOM 1670 C CA . ILE A 1 203 ? -2.364 -1.211 -6.978 1.00 98.38 203 ILE A CA 1
ATOM 1671 C C . ILE A 1 203 ? -3.559 -0.360 -6.539 1.00 98.38 203 ILE A C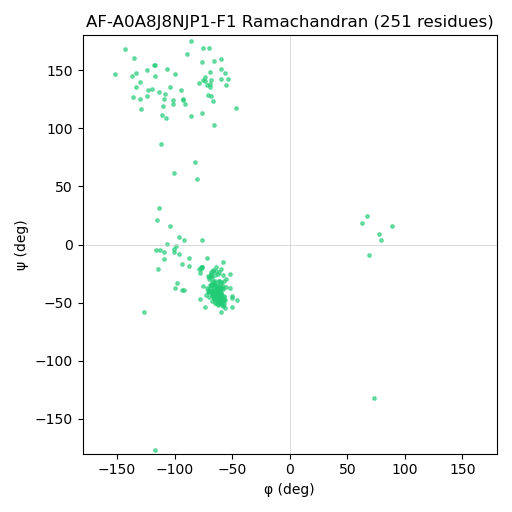 1
ATOM 1673 O O . ILE A 1 203 ? -4.600 -0.902 -6.168 1.00 98.38 203 ILE A O 1
ATOM 1677 N N . THR A 1 204 ? -3.440 0.969 -6.609 1.00 97.81 204 THR A N 1
ATOM 1678 C CA . THR A 1 204 ? -4.532 1.874 -6.225 1.00 97.81 204 THR A CA 1
ATOM 1679 C C . THR A 1 204 ? -5.676 1.854 -7.238 1.00 97.81 204 THR A C 1
ATOM 1681 O O . THR A 1 204 ? -6.842 1.843 -6.837 1.00 97.81 204 THR A O 1
ATOM 1684 N N . ASN A 1 205 ? -5.373 1.752 -8.539 1.00 97.19 205 ASN A N 1
ATOM 1685 C CA . ASN A 1 205 ? -6.393 1.527 -9.565 1.00 97.19 205 ASN A CA 1
ATOM 1686 C C . ASN A 1 205 ? -7.029 0.140 -9.444 1.00 97.19 205 ASN A C 1
ATOM 1688 O O . ASN A 1 205 ? -8.251 0.032 -9.517 1.00 97.19 205 ASN A O 1
ATOM 1692 N N . TYR A 1 206 ? -6.226 -0.905 -9.218 1.00 98.19 206 TYR A N 1
ATOM 1693 C CA . TYR A 1 206 ? -6.732 -2.272 -9.107 1.00 98.19 206 TYR A CA 1
ATOM 1694 C C . TYR A 1 206 ? -7.708 -2.431 -7.933 1.00 98.19 206 TYR A C 1
ATOM 1696 O O . TYR A 1 206 ? -8.795 -2.980 -8.089 1.00 98.19 206 TYR A O 1
ATOM 1704 N N . LEU A 1 207 ? -7.350 -1.903 -6.758 1.00 97.56 207 LEU A N 1
ATOM 1705 C CA . LEU A 1 207 ? -8.152 -2.043 -5.538 1.00 97.56 207 LEU A CA 1
ATOM 1706 C C . LEU A 1 207 ? -9.228 -0.961 -5.366 1.00 97.56 207 LEU A C 1
ATOM 1708 O O . LEU A 1 207 ? -10.090 -1.086 -4.495 1.00 97.56 207 LEU A O 1
ATOM 1712 N N . GLY A 1 208 ? -9.198 0.111 -6.161 1.00 95.75 208 GLY A N 1
ATOM 1713 C CA . GLY A 1 208 ? -10.175 1.198 -6.059 1.00 95.75 208 GLY A CA 1
ATOM 1714 C C . GLY A 1 208 ? -10.075 2.011 -4.759 1.00 95.75 208 GLY A C 1
ATOM 1715 O O . GLY A 1 208 ? -11.058 2.621 -4.326 1.00 95.75 208 GLY A O 1
ATOM 1716 N N . VAL A 1 209 ? -8.897 2.026 -4.129 1.00 97.31 209 VAL A N 1
ATOM 1717 C CA . VAL A 1 209 ? -8.582 2.854 -2.957 1.00 97.31 209 VAL A CA 1
ATOM 1718 C C . VAL A 1 209 ? -7.352 3.690 -3.291 1.00 97.31 209 VAL A C 1
ATOM 1720 O O . VAL A 1 209 ? -6.355 3.180 -3.786 1.00 97.31 209 VAL A O 1
ATOM 1723 N N . GLY A 1 210 ? -7.444 5.003 -3.094 1.00 97.31 210 GLY A N 1
ATOM 1724 C CA . GLY A 1 210 ? -6.355 5.900 -3.464 1.00 97.31 210 GLY A CA 1
ATOM 1725 C C . GLY A 1 210 ? -5.299 6.027 -2.369 1.00 97.31 210 GLY A C 1
ATOM 1726 O O . GLY A 1 210 ? -5.457 5.565 -1.239 1.00 97.31 210 GLY A O 1
ATOM 1727 N N . VAL A 1 211 ? -4.238 6.755 -2.685 1.00 97.94 211 VAL A N 1
ATOM 1728 C CA . VAL A 1 211 ? -3.208 7.189 -1.746 1.00 97.94 211 VAL A CA 1
ATOM 1729 C C . VAL A 1 211 ? -2.903 8.674 -1.957 1.00 97.94 211 VAL A C 1
ATOM 1731 O O . VAL A 1 211 ? -3.028 9.204 -3.059 1.00 97.94 211 VAL A O 1
ATOM 1734 N N . GLU A 1 212 ? -2.552 9.370 -0.885 1.00 97.56 212 GLU A N 1
ATOM 1735 C CA . GLU A 1 212 ? -1.950 10.697 -0.876 1.00 97.56 212 GLU A CA 1
ATOM 1736 C C . GLU A 1 212 ? -0.508 10.555 -0.383 1.00 97.56 212 GLU A C 1
ATOM 1738 O O . GLU A 1 212 ? -0.276 10.235 0.785 1.00 97.56 212 GLU A O 1
ATOM 1743 N N . ILE A 1 213 ? 0.447 10.788 -1.277 1.00 97.62 213 ILE A N 1
ATOM 1744 C CA . ILE A 1 213 ? 1.878 10.790 -0.988 1.00 97.62 213 ILE A CA 1
ATOM 1745 C C . ILE A 1 213 ? 2.302 12.216 -0.653 1.00 97.62 213 ILE A C 1
ATOM 1747 O O . ILE A 1 213 ? 2.079 13.142 -1.429 1.00 97.62 213 ILE A O 1
ATOM 1751 N N . ASN A 1 214 ? 2.910 12.378 0.514 1.00 96.56 214 ASN A N 1
ATOM 1752 C CA . ASN A 1 214 ? 3.440 13.631 1.029 1.00 96.56 214 ASN A CA 1
ATOM 1753 C C . ASN A 1 214 ? 4.964 13.534 0.988 1.00 96.56 214 ASN A C 1
ATOM 1755 O O . ASN A 1 214 ? 5.511 12.594 1.552 1.00 96.56 214 ASN A O 1
ATOM 1759 N N . SER A 1 215 ? 5.661 14.462 0.343 1.00 94.19 215 SER A N 1
ATOM 1760 C CA . SER A 1 215 ? 7.120 14.412 0.202 1.00 94.19 215 SER A CA 1
ATOM 1761 C C . SER A 1 215 ? 7.748 15.801 0.282 1.00 94.19 215 SER A C 1
ATOM 1763 O O . SER A 1 215 ? 7.064 16.827 0.256 1.00 94.19 215 SER A O 1
ATOM 1765 N N . VAL A 1 216 ? 9.075 15.837 0.411 1.00 90.38 216 VAL A N 1
ATOM 1766 C CA . VAL A 1 216 ? 9.834 17.091 0.394 1.00 90.38 216 VAL A CA 1
ATOM 1767 C C . VAL A 1 216 ? 10.129 17.462 -1.053 1.00 90.38 216 VAL A C 1
ATOM 1769 O O . VAL A 1 216 ? 10.937 16.812 -1.717 1.00 90.38 216 VAL A O 1
ATOM 1772 N N . GLY A 1 217 ? 9.483 18.522 -1.531 1.00 88.88 217 GLY A N 1
ATOM 1773 C CA . GLY A 1 217 ? 9.660 19.022 -2.885 1.00 88.88 217 GLY A CA 1
ATOM 1774 C C . GLY A 1 217 ? 11.037 19.667 -3.109 1.00 88.88 217 GLY A C 1
ATOM 1775 O O . GLY A 1 217 ? 11.760 19.986 -2.158 1.00 88.88 217 GLY A O 1
ATOM 1776 N N . PRO A 1 218 ? 11.413 19.964 -4.368 1.00 85.75 218 PRO A N 1
ATOM 1777 C CA . PRO A 1 218 ? 12.747 20.473 -4.714 1.00 85.75 218 PRO A CA 1
ATOM 1778 C C . PRO A 1 218 ? 13.148 21.780 -4.013 1.00 85.75 218 PRO A C 1
ATOM 1780 O O . PRO A 1 218 ? 14.338 22.062 -3.843 1.00 85.75 218 PRO A O 1
ATOM 1783 N N . LYS A 1 219 ? 12.160 22.593 -3.617 1.00 85.56 219 LYS A N 1
ATOM 1784 C CA . LYS A 1 219 ? 12.354 23.870 -2.912 1.00 85.56 219 LYS A CA 1
ATOM 1785 C C . LYS A 1 219 ? 12.219 23.748 -1.391 1.00 85.56 219 LYS A C 1
ATOM 1787 O O . LYS A 1 219 ? 12.221 24.769 -0.718 1.00 85.56 219 LYS A O 1
ATOM 1792 N N . GLY A 1 220 ? 12.089 22.532 -0.862 1.00 85.06 220 GLY A N 1
ATOM 1793 C CA . GLY A 1 220 ? 11.850 22.287 0.560 1.00 85.06 220 GLY A CA 1
ATOM 1794 C C . GLY A 1 220 ? 10.399 22.476 1.003 1.00 85.06 220 GLY A C 1
ATOM 1795 O O . GLY A 1 220 ? 10.098 22.360 2.185 1.00 85.06 220 GLY A O 1
ATOM 1796 N N . ASN A 1 221 ? 9.484 22.754 0.071 1.00 90.44 221 ASN A N 1
ATOM 1797 C CA . ASN A 1 221 ? 8.052 22.803 0.346 1.00 90.44 221 ASN A CA 1
ATOM 1798 C C . ASN A 1 221 ? 7.466 21.391 0.468 1.00 90.44 221 ASN A C 1
ATOM 1800 O O . ASN A 1 221 ? 7.988 20.449 -0.123 1.00 90.44 221 ASN A O 1
ATOM 1804 N N . LEU A 1 222 ? 6.330 21.271 1.155 1.00 93.06 222 LEU A N 1
ATOM 1805 C CA . LEU A 1 222 ? 5.531 20.052 1.109 1.00 93.06 222 LEU A CA 1
ATOM 1806 C C . LEU A 1 222 ? 4.958 19.867 -0.302 1.00 93.06 222 LEU A C 1
ATOM 1808 O O . LEU A 1 222 ? 4.279 20.755 -0.827 1.00 93.06 222 LEU A O 1
ATOM 1812 N N . GLU A 1 223 ? 5.247 18.724 -0.904 1.00 95.19 223 GLU A N 1
ATOM 1813 C CA . GLU A 1 223 ? 4.648 18.253 -2.145 1.00 95.19 223 GLU A CA 1
ATOM 1814 C C . GLU A 1 223 ? 3.626 17.166 -1.815 1.00 95.19 223 GLU A C 1
ATOM 1816 O O . GLU A 1 223 ? 3.863 16.312 -0.960 1.00 95.19 223 GLU A O 1
ATOM 1821 N N . VAL A 1 224 ? 2.453 17.244 -2.443 1.00 95.50 224 VAL A N 1
ATOM 1822 C CA . VAL A 1 224 ? 1.339 16.328 -2.190 1.00 95.50 224 VAL A CA 1
ATOM 1823 C C . VAL A 1 224 ? 0.844 15.792 -3.521 1.00 95.50 224 VAL A C 1
ATOM 1825 O O . VAL A 1 224 ? 0.327 16.554 -4.336 1.00 95.50 224 VAL A O 1
ATOM 1828 N N . ILE A 1 225 ? 0.967 14.483 -3.713 1.00 95.31 225 ILE A N 1
ATOM 1829 C CA . ILE A 1 225 ? 0.505 13.775 -4.908 1.00 95.31 225 ILE A CA 1
ATOM 1830 C C . ILE A 1 225 ? -0.632 12.846 -4.498 1.00 95.31 225 ILE A C 1
ATOM 1832 O O . ILE A 1 225 ? -0.514 12.105 -3.525 1.00 95.31 225 ILE A O 1
ATOM 1836 N N . LYS A 1 226 ? -1.748 12.875 -5.227 1.00 96.00 226 LYS A N 1
ATOM 1837 C CA . LYS A 1 226 ? -2.887 11.979 -4.997 1.00 96.00 226 LYS A CA 1
ATOM 1838 C C . LYS A 1 226 ? -2.990 10.992 -6.148 1.00 96.00 226 LYS A C 1
ATOM 1840 O O . LYS A 1 226 ? -3.215 11.406 -7.275 1.00 96.00 226 LYS A O 1
ATOM 1845 N N . LEU A 1 227 ? -2.867 9.702 -5.852 1.00 95.12 227 LEU A N 1
ATOM 1846 C CA . LEU A 1 227 ? -2.904 8.628 -6.844 1.00 95.12 227 LEU A CA 1
ATOM 1847 C C . LEU A 1 227 ? -4.073 7.669 -6.560 1.00 95.12 227 LEU A C 1
ATOM 1849 O O . LEU A 1 227 ? -4.292 7.326 -5.397 1.00 95.12 227 LEU A O 1
ATOM 1853 N N . PRO A 1 228 ? -4.863 7.278 -7.572 1.00 92.88 228 PRO A N 1
ATOM 1854 C CA . PRO A 1 228 ? -4.891 7.841 -8.921 1.00 92.88 228 PRO A CA 1
ATOM 1855 C C . PRO A 1 228 ? -5.396 9.295 -8.895 1.00 92.88 228 PRO A C 1
ATOM 1857 O O . PRO A 1 228 ? -6.084 9.697 -7.949 1.00 92.88 228 PRO A O 1
ATOM 1860 N N . GLU A 1 229 ? -5.070 10.074 -9.927 1.00 88.19 229 GLU A N 1
ATOM 1861 C CA . GLU A 1 229 ? -5.537 11.466 -10.095 1.00 88.19 229 GLU A CA 1
ATOM 1862 C C . GLU A 1 229 ? -7.001 11.559 -10.571 1.00 88.19 229 GLU A C 1
ATOM 1864 O O . GLU A 1 229 ? -7.518 12.645 -10.820 1.00 88.19 229 GLU A O 1
ATOM 1869 N N . ASP A 1 230 ? -7.678 10.419 -10.696 1.00 85.50 230 ASP A N 1
ATOM 1870 C CA . ASP A 1 230 ? -9.026 10.324 -11.241 1.00 85.50 230 ASP A CA 1
ATOM 1871 C C . ASP A 1 230 ? -10.094 10.862 -10.268 1.00 85.50 230 ASP A C 1
ATOM 1873 O O . ASP A 1 230 ? -10.044 10.616 -9.055 1.00 85.50 230 ASP A O 1
ATOM 1877 N N . ALA A 1 231 ? -11.096 11.562 -10.808 1.00 75.75 231 ALA A N 1
ATOM 1878 C CA . ALA A 1 231 ? -12.130 12.254 -10.029 1.00 75.75 231 ALA A CA 1
ATOM 1879 C C . ALA A 1 231 ? -13.013 11.279 -9.231 1.00 75.75 231 ALA A C 1
ATOM 1881 O O . ALA A 1 231 ? -13.538 11.616 -8.166 1.00 75.75 231 ALA A O 1
ATOM 1882 N N . ASP A 1 232 ? -13.126 10.036 -9.702 1.00 78.31 232 ASP A N 1
ATOM 1883 C CA . ASP A 1 232 ? -13.829 8.954 -9.007 1.00 78.31 232 ASP A CA 1
ATOM 1884 C C . ASP A 1 232 ? -13.234 8.644 -7.619 1.00 78.31 232 ASP A C 1
ATOM 1886 O O . ASP A 1 232 ? -13.927 8.095 -6.755 1.00 78.31 232 ASP A O 1
ATOM 1890 N N . PHE A 1 233 ? -11.977 9.032 -7.376 1.00 84.56 233 PHE A N 1
ATOM 1891 C CA . PHE A 1 233 ? -11.268 8.846 -6.110 1.00 84.56 233 PHE A CA 1
ATOM 1892 C C . PHE A 1 233 ? -11.257 10.105 -5.227 1.00 84.56 233 PHE A C 1
ATOM 1894 O O . PHE A 1 233 ? -10.711 10.071 -4.121 1.00 84.56 233 PHE A O 1
ATOM 1901 N N . ASP A 1 234 ? -11.844 11.223 -5.664 1.00 78.19 234 ASP A N 1
ATOM 1902 C CA . ASP A 1 234 ? -11.835 12.473 -4.889 1.00 78.19 234 ASP A CA 1
ATOM 1903 C C . ASP A 1 234 ? -12.718 12.417 -3.641 1.00 78.19 234 ASP A C 1
ATOM 1905 O O . ASP A 1 234 ? -12.445 13.107 -2.659 1.00 78.19 234 ASP A O 1
ATOM 1909 N N . GLN A 1 235 ? -13.759 11.581 -3.662 1.00 78.44 235 GLN A N 1
ATOM 1910 C CA . GLN A 1 235 ? -14.688 11.407 -2.539 1.00 78.44 235 GLN A CA 1
ATOM 1911 C C . GLN A 1 235 ? -14.408 10.152 -1.698 1.00 78.44 235 GLN A C 1
ATOM 1913 O O . GLN A 1 235 ? -15.063 9.954 -0.678 1.00 78.44 235 GLN A O 1
ATOM 1918 N N . GLY A 1 236 ? -13.476 9.297 -2.126 1.00 88.00 236 GLY A N 1
ATOM 1919 C CA . GLY A 1 236 ? -13.120 8.065 -1.421 1.00 88.00 236 GLY A CA 1
ATOM 1920 C C . GLY A 1 236 ? -12.017 8.273 -0.386 1.00 88.00 236 GLY A C 1
ATOM 1921 O O . GLY A 1 236 ? -11.277 9.261 -0.423 1.00 88.00 236 GLY A O 1
ATOM 1922 N N . PHE A 1 237 ? -11.863 7.307 0.519 1.00 95.19 237 PHE A N 1
ATOM 1923 C CA . PHE A 1 237 ? -10.692 7.261 1.383 1.00 95.19 237 PHE A CA 1
ATOM 1924 C C . PHE A 1 237 ? -9.412 7.151 0.555 1.00 95.19 237 PHE A C 1
ATOM 1926 O O . PHE A 1 237 ? -9.356 6.450 -0.464 1.00 95.19 237 PHE A O 1
ATOM 1933 N N . ARG A 1 238 ? -8.378 7.848 1.034 1.00 96.62 238 ARG A N 1
ATOM 1934 C CA . ARG A 1 238 ? -7.014 7.738 0.532 1.00 96.62 238 ARG A CA 1
ATOM 1935 C C . ARG A 1 238 ? -6.074 7.527 1.702 1.00 96.62 238 ARG A C 1
ATOM 1937 O O . ARG A 1 238 ? -6.039 8.381 2.593 1.00 96.62 238 ARG A O 1
ATOM 1944 N N . ALA A 1 239 ? -5.286 6.457 1.649 1.00 97.94 239 ALA A N 1
ATOM 1945 C CA . ALA A 1 239 ? -4.178 6.269 2.575 1.00 97.94 239 ALA A CA 1
ATOM 1946 C C . ALA A 1 239 ? -3.250 7.495 2.504 1.00 97.94 239 ALA A C 1
ATOM 1948 O O . ALA A 1 239 ? -3.013 8.035 1.428 1.00 97.94 239 ALA A O 1
ATOM 1949 N N . LYS A 1 240 ? -2.772 7.993 3.637 1.00 98.12 240 LYS A N 1
ATOM 1950 C CA . LYS A 1 240 ? -1.908 9.166 3.753 1.00 98.12 240 LYS A CA 1
ATOM 1951 C C . LYS A 1 240 ? -0.514 8.686 4.111 1.00 98.12 240 LYS A C 1
ATOM 1953 O O . LYS A 1 240 ? -0.295 8.240 5.233 1.00 98.12 240 LYS A O 1
ATOM 1958 N N . LEU A 1 241 ? 0.422 8.779 3.174 1.00 98.00 241 LEU A N 1
ATOM 1959 C CA . LEU A 1 241 ? 1.794 8.323 3.378 1.00 98.00 241 LEU A CA 1
ATOM 1960 C C . LEU A 1 241 ? 2.778 9.489 3.291 1.00 98.00 241 LEU A C 1
ATOM 1962 O O . LEU A 1 241 ? 2.585 10.416 2.501 1.00 98.00 241 LEU A O 1
ATOM 1966 N N . LEU A 1 242 ? 3.830 9.438 4.101 1.00 96.50 242 LEU A N 1
ATOM 1967 C CA . LEU A 1 242 ? 5.024 10.263 3.959 1.00 96.50 242 LEU A CA 1
ATOM 1968 C C . LEU A 1 242 ? 6.038 9.483 3.133 1.00 96.50 242 LEU A C 1
ATOM 1970 O O . LEU A 1 242 ? 6.397 8.377 3.518 1.00 96.50 242 LEU A O 1
ATOM 1974 N N . TYR A 1 243 ? 6.522 10.071 2.048 1.00 95.12 243 TYR A N 1
ATOM 1975 C CA . TYR A 1 243 ? 7.664 9.574 1.305 1.00 95.12 243 TYR A CA 1
ATOM 1976 C C . TYR A 1 243 ? 8.912 10.379 1.661 1.00 95.12 243 TYR A C 1
ATOM 1978 O O . TYR A 1 243 ? 8.968 11.604 1.505 1.00 95.12 243 TYR A O 1
ATOM 1986 N N . VAL A 1 244 ? 9.936 9.658 2.091 1.00 88.69 244 VAL A N 1
ATOM 1987 C CA . VAL A 1 244 ? 11.327 10.114 2.099 1.00 88.69 244 VAL A CA 1
ATOM 1988 C C . VAL A 1 244 ? 12.109 9.186 1.166 1.00 88.69 244 VAL A C 1
ATOM 1990 O O . VAL A 1 244 ? 11.668 8.059 0.973 1.00 88.69 244 VAL A O 1
ATOM 1993 N N . PRO A 1 245 ? 13.233 9.607 0.558 1.00 85.88 245 PRO A N 1
ATOM 1994 C CA . PRO A 1 245 ? 13.910 8.797 -0.458 1.00 85.88 245 PRO A CA 1
ATOM 1995 C C . PRO A 1 245 ? 14.091 7.324 -0.044 1.00 85.88 245 PRO A C 1
ATOM 1997 O O . PRO A 1 245 ? 14.753 7.052 0.959 1.00 85.88 245 PRO A O 1
ATOM 2000 N N . GLY A 1 246 ? 13.465 6.410 -0.799 1.00 85.81 246 GLY A N 1
ATOM 2001 C CA . GLY A 1 246 ? 13.479 4.956 -0.562 1.00 85.81 246 GLY A CA 1
ATOM 2002 C C . GLY A 1 246 ? 12.562 4.436 0.559 1.00 85.81 246 GLY A C 1
ATOM 2003 O O . GLY A 1 246 ? 12.681 3.281 0.961 1.00 85.81 246 GLY A O 1
ATOM 2004 N N . HIS A 1 247 ? 11.670 5.253 1.135 1.00 92.25 247 HIS A N 1
ATOM 2005 C CA . HIS A 1 247 ? 10.878 4.830 2.291 1.00 92.25 247 HIS A CA 1
ATOM 2006 C C . HIS A 1 247 ? 9.513 5.514 2.433 1.00 92.25 247 HIS A C 1
ATOM 2008 O O . HIS A 1 247 ? 9.360 6.703 2.154 1.00 92.25 247 HIS A O 1
ATOM 2014 N N . TYR A 1 248 ? 8.542 4.757 2.951 1.00 96.25 248 TYR A N 1
ATOM 2015 C CA . TYR A 1 248 ? 7.187 5.224 3.225 1.00 96.25 248 TYR A CA 1
ATOM 2016 C C . TYR A 1 248 ? 6.803 5.035 4.688 1.00 96.25 248 TYR A C 1
ATOM 2018 O O . TYR A 1 248 ? 6.922 3.931 5.213 1.00 96.25 248 TYR A O 1
ATOM 2026 N N . ASP A 1 249 ? 6.235 6.080 5.287 1.00 96.44 249 ASP A N 1
ATOM 2027 C CA . ASP A 1 249 ? 5.629 6.051 6.618 1.00 96.44 249 ASP A CA 1
ATOM 2028 C C . ASP A 1 249 ? 4.134 6.381 6.565 1.00 96.44 249 ASP A C 1
ATOM 2030 O O . ASP A 1 249 ? 3.679 7.094 5.671 1.00 96.44 249 ASP A O 1
ATOM 2034 N N . ALA A 1 250 ? 3.356 5.902 7.535 1.00 97.69 250 ALA A N 1
ATOM 2035 C CA . ALA A 1 250 ? 1.910 6.128 7.584 1.00 97.69 250 ALA A CA 1
ATOM 2036 C C . ALA A 1 250 ? 1.575 7.394 8.390 1.00 97.69 250 ALA A C 1
ATOM 2038 O O . ALA A 1 250 ? 1.903 7.482 9.573 1.00 97.69 250 ALA A O 1
ATOM 2039 N N . LEU A 1 251 ? 0.902 8.366 7.768 1.00 97.75 251 LEU A N 1
ATOM 2040 C CA . LEU A 1 251 ? 0.496 9.642 8.369 1.00 97.75 251 LEU A CA 1
ATOM 2041 C C . LEU A 1 251 ? -0.969 9.631 8.812 1.00 97.75 251 LEU A C 1
ATOM 2043 O O . LEU A 1 251 ? -1.829 9.060 8.148 1.00 97.75 251 LEU A O 1
ATOM 2047 N N . TYR A 1 252 ? -1.260 10.349 9.893 1.00 95.94 252 TYR A N 1
ATOM 2048 C CA . TYR A 1 252 ? -2.584 10.425 10.504 1.00 95.94 252 TYR A CA 1
ATOM 2049 C C . TYR A 1 252 ? -2.958 11.870 10.824 1.00 95.94 252 TYR A C 1
ATOM 2051 O O . TYR A 1 252 ? -2.136 12.641 11.333 1.00 95.94 252 TYR A O 1
ATOM 2059 N N . GLN A 1 253 ? -4.197 12.234 10.494 1.00 90.88 253 GLN A N 1
ATOM 2060 C CA . GLN A 1 253 ? -4.763 13.563 10.745 1.00 90.88 253 GLN A CA 1
ATOM 2061 C C . GLN A 1 253 ? -5.164 13.763 12.205 1.00 90.88 253 GLN A C 1
ATOM 2063 O O . GLN A 1 253 ? -5.474 12.762 12.884 1.00 90.88 253 GLN A O 1
#

Radius of gyration: 18.82 Å; Cα contacts (8 Å, |Δi|>4): 356; chains: 1; bounding box: 63×48×43 Å

Sequence (253 aa):
MQKQIRLNEDYQNQLRQEIEEASPFISDVTPVDILKAEYADNFKFSDCFEALQTRYKTVRRLRRDGNCFYRAYLFQTFEHFIINKTDTKQYLRFLKAIEGSKADLMALGYDEIAIEDFYDLFVAEVKKLPDISPAEAQQHLLKLLCNKEEAVYLIMYARFMTACYLKQNSILFEDFVGDVASFCMREVEAVDVECDHPQIIAITNYLGVGVEINSVGPKGNLEVIKLPEDADFDQGFRAKLLYVPGHYDALYQ